Protein AF-A0A9E3TFH9-F1 (afdb_monomer_lite)

Foldseek 3Di:
DDPDPPVPQPALVRLVVVCVVLPQCVDPLSCCLCVCLSPDDALLVNLLSSLLSLLLVLLLLQLLLQLVQLPLLQPPFFDPQLSVVSSVLSSVVSSVVLSVLLSVLLLVLLVVCLVVNAEQCSLLVQLCSQLVVQLVLQLVLVVLAPRPPDPVVLVVSNVSSNVSSLSSSNSSSSSSQSSNCSRRVDRYRHPPCSSVVSCVVSVVSVVVSVVVVVVPPDPPPPPPLPPDDDDDDPDDDDDDDDPPPDPVVVVVCVVVVNCVVVCVVCVVHDDDDDDPPPPAEPQQVVQCVFQVHHCVQFQDGYQWFWAFPSGPGGRRPSGGSNVSVVVSVVVTVIDTDGDDSSRTPHDTNVRVVVVVDDPPDD

Radius of gyration: 30.04 Å; chains: 1; bounding box: 74×48×98 Å

Secondary structure (DSSP, 8-state):
--TT----PPPHHHHHHHHHHTTTTSSHHHHHHHTTTSSSS-HHHHHHHHHHHHHHHHHHHHHHHHHHHHHHHTTTT--HHHHHHHHHHHHHHHHHHHHHHHHHHHHHHHHHHHHH---TTHHHHHHHHHHHHHHHHHHHHHHH-----HHHHHHHHHHHHHHHHHHHHHHHHHHHHHHHHHHHS------TTHHHHHHHHHHHHHHHHHHHHHHS----S---S-----PPPSS-------TT--HHHHHHHHTTT-SHHHHHTGGGS--------TT--HHHHHHHHHHSS-HHHH---SSEEEE-TT-SSPBPTT-SSHHHHHHHHHHTTPEEEE--GGG-SS--HHHHHHTTS-----

Structure (mmCIF, N/CA/C/O backbone):
data_AF-A0A9E3TFH9-F1
#
_entry.id   AF-A0A9E3TFH9-F1
#
loop_
_atom_site.group_PDB
_atom_site.id
_atom_site.type_symbol
_atom_site.label_atom_id
_atom_site.label_alt_id
_atom_site.label_comp_id
_atom_site.label_asym_id
_atom_site.label_entity_id
_atom_site.label_seq_id
_atom_site.pdbx_PDB_ins_code
_atom_site.Cartn_x
_atom_site.Cartn_y
_atom_site.Cartn_z
_atom_site.occupancy
_atom_site.B_iso_or_equiv
_atom_site.auth_seq_id
_atom_site.auth_comp_id
_atom_site.auth_asym_id
_atom_site.auth_atom_id
_atom_site.pdbx_PDB_model_num
ATOM 1 N N . MET A 1 1 ? -34.701 -12.999 47.645 1.00 45.09 1 MET A N 1
ATOM 2 C CA . MET A 1 1 ? -33.594 -13.108 46.669 1.00 45.09 1 MET A CA 1
ATOM 3 C C . MET A 1 1 ? -34.179 -12.882 45.288 1.00 45.09 1 MET A C 1
ATOM 5 O O . MET A 1 1 ? -34.910 -13.741 44.814 1.00 45.09 1 MET A O 1
ATOM 9 N N . HIS A 1 2 ? -33.961 -11.699 44.711 1.00 44.72 2 HIS A N 1
ATOM 10 C CA . HIS A 1 2 ? -34.478 -11.337 43.391 1.00 44.72 2 HIS A CA 1
ATOM 11 C C . HIS A 1 2 ? -33.478 -11.767 42.306 1.00 44.72 2 HIS A C 1
ATOM 13 O O . HIS A 1 2 ? -32.355 -11.265 42.292 1.00 44.72 2 HIS A O 1
ATOM 19 N N . PRO A 1 3 ? -33.853 -12.670 41.387 1.00 49.81 3 PRO A N 1
ATOM 20 C CA . PRO A 1 3 ? -33.101 -12.906 40.165 1.00 49.81 3 PRO A CA 1
ATOM 21 C C . PRO A 1 3 ? -33.436 -11.762 39.200 1.00 49.81 3 PRO A C 1
ATOM 23 O O . PRO A 1 3 ? -34.393 -11.853 38.438 1.00 49.81 3 PRO A O 1
ATOM 26 N N . GLY A 1 4 ? -32.741 -10.629 39.307 1.00 48.06 4 GLY A N 1
ATOM 27 C CA . GLY A 1 4 ? -33.138 -9.446 38.535 1.00 48.06 4 GLY A CA 1
ATOM 28 C C . GLY A 1 4 ? -32.181 -8.264 38.522 1.00 48.06 4 GLY A C 1
ATOM 29 O O . GLY A 1 4 ? -32.324 -7.419 37.643 1.00 48.06 4 GLY A O 1
ATOM 30 N N . ASP A 1 5 ? -31.171 -8.225 39.392 1.00 49.22 5 ASP A N 1
ATOM 31 C CA . ASP A 1 5 ? -30.126 -7.199 39.325 1.00 49.22 5 ASP A CA 1
ATOM 32 C C . ASP A 1 5 ? -29.117 -7.571 38.232 1.00 49.22 5 ASP A C 1
ATOM 34 O O . ASP A 1 5 ? -27.944 -7.864 38.471 1.00 49.22 5 ASP A O 1
ATOM 38 N N . GLY A 1 6 ? -29.603 -7.620 36.990 1.00 53.31 6 GLY A N 1
ATOM 39 C CA . GLY A 1 6 ? -28.749 -7.604 35.820 1.00 53.31 6 GLY A CA 1
ATOM 40 C C . GLY A 1 6 ? -27.940 -6.324 35.901 1.00 53.31 6 GLY A C 1
ATOM 41 O O . GLY A 1 6 ? -28.499 -5.244 35.713 1.00 53.31 6 GLY A O 1
ATOM 42 N N . VAL A 1 7 ? -26.654 -6.459 36.240 1.00 54.75 7 VAL A N 1
ATOM 43 C CA . VAL A 1 7 ? -25.666 -5.379 36.263 1.00 54.75 7 VAL A CA 1
ATOM 44 C C . VAL A 1 7 ? -25.769 -4.666 34.925 1.00 54.75 7 VAL A C 1
ATOM 46 O O . VAL A 1 7 ? -25.245 -5.114 33.904 1.00 54.75 7 VAL A O 1
ATOM 49 N N . SER A 1 8 ? -26.551 -3.593 34.924 1.00 67.62 8 SER A N 1
ATOM 50 C CA . SER A 1 8 ? -26.769 -2.774 33.755 1.00 67.62 8 SER A CA 1
ATOM 51 C C . SER A 1 8 ? -25.432 -2.103 33.545 1.00 67.62 8 SER A C 1
ATOM 53 O O . SER A 1 8 ? -25.007 -1.297 34.371 1.00 67.62 8 SER A O 1
ATOM 55 N N . GLY A 1 9 ? -24.707 -2.546 32.514 1.00 67.50 9 GLY A N 1
ATOM 56 C CA . GLY A 1 9 ? -23.425 -1.953 32.164 1.00 67.50 9 GLY A CA 1
ATOM 57 C C . GLY A 1 9 ? -23.551 -0.426 32.099 1.00 67.50 9 GLY A C 1
ATOM 58 O O . GLY A 1 9 ? -24.656 0.075 31.865 1.00 67.50 9 GLY A O 1
ATOM 59 N N . PRO A 1 10 ? -22.444 0.306 32.312 1.00 76.81 10 PRO A N 1
ATOM 60 C CA . PRO A 1 10 ? -22.460 1.763 32.380 1.00 76.81 10 PRO A CA 1
ATOM 61 C C . PRO A 1 10 ? -23.271 2.345 31.221 1.00 76.81 10 PRO A C 1
ATOM 63 O O . PRO A 1 10 ? -23.097 1.948 30.062 1.00 76.81 10 PRO A O 1
ATOM 66 N N . GLY A 1 11 ? -24.198 3.246 31.551 1.00 86.06 11 GLY A N 1
ATOM 67 C CA . GLY A 1 11 ? -25.106 3.840 30.576 1.00 86.06 11 GLY A CA 1
ATOM 68 C C . GLY A 1 11 ? -24.335 4.535 29.450 1.00 86.06 11 GLY A C 1
ATOM 69 O O . GLY A 1 11 ? -23.212 5.004 29.642 1.00 86.06 11 GLY A O 1
ATOM 70 N N . TYR A 1 12 ? -24.939 4.629 28.262 1.00 87.94 12 TYR A N 1
ATOM 71 C CA . TYR A 1 12 ? -24.340 5.290 27.090 1.00 87.94 12 TYR A CA 1
ATOM 72 C C . TYR A 1 12 ? -23.748 6.670 27.428 1.00 87.94 12 TYR A C 1
ATOM 74 O 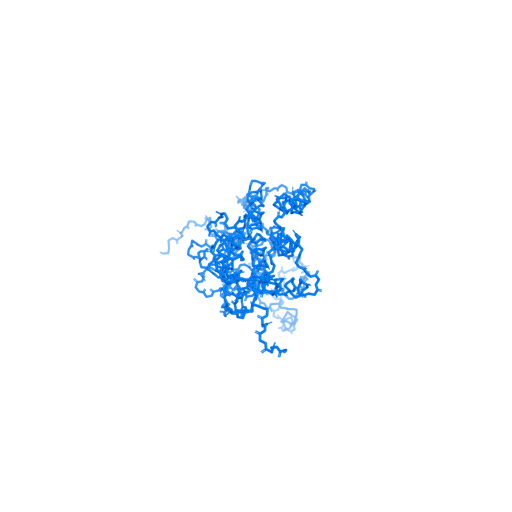O . TYR A 1 12 ? -22.628 6.991 27.017 1.00 87.94 12 TYR A O 1
ATOM 82 N N . ASP A 1 13 ? -24.488 7.461 28.206 1.00 91.00 13 ASP A N 1
ATOM 83 C CA . ASP A 1 13 ? -24.097 8.812 28.600 1.00 91.00 13 ASP A CA 1
ATOM 84 C C . ASP A 1 13 ? -22.891 8.825 29.539 1.00 91.00 13 ASP A C 1
ATOM 86 O O . ASP A 1 13 ? -22.042 9.705 29.423 1.00 91.00 13 ASP A O 1
ATOM 90 N N . GLU A 1 14 ? -22.744 7.811 30.393 1.00 93.25 14 GLU A N 1
ATOM 91 C CA . GLU A 1 14 ? -21.598 7.680 31.290 1.00 93.25 14 GLU A CA 1
ATOM 92 C C . GLU A 1 14 ? -20.318 7.368 30.506 1.00 93.25 14 GLU A C 1
ATOM 94 O O . GLU A 1 14 ? -19.293 8.029 30.683 1.00 93.25 14 GLU A O 1
ATOM 99 N N . VAL A 1 15 ? -20.373 6.409 29.574 1.00 93.19 15 VAL A N 1
ATOM 100 C CA . VAL A 1 15 ? -19.230 6.086 28.700 1.00 93.19 15 VAL A CA 1
ATOM 101 C C . VAL A 1 15 ? -18.843 7.298 27.854 1.00 93.19 15 VAL A C 1
ATOM 103 O O . VAL A 1 15 ? -17.658 7.602 27.691 1.00 93.19 15 VAL A O 1
ATOM 106 N N . ARG A 1 16 ? -19.836 8.022 27.328 1.00 93.56 16 ARG A N 1
ATOM 107 C CA . ARG A 1 16 ? -19.615 9.247 26.557 1.00 93.56 16 ARG A CA 1
ATOM 108 C C . ARG A 1 16 ? -18.986 10.348 27.410 1.00 93.56 16 ARG A C 1
ATOM 110 O O . ARG A 1 16 ? -18.035 10.972 26.941 1.00 93.56 16 ARG A O 1
ATOM 117 N N . LEU A 1 17 ? -19.473 10.573 28.630 1.00 94.44 17 LEU A N 1
ATOM 118 C CA . LEU A 1 17 ? -18.921 11.559 29.561 1.00 94.44 17 LEU A CA 1
ATOM 119 C C . LEU A 1 17 ? -17.460 11.233 29.883 1.00 94.44 17 LEU A C 1
ATOM 121 O O . LEU A 1 17 ? -16.593 12.080 29.683 1.00 94.44 17 LEU A O 1
ATOM 125 N N . ARG A 1 18 ? -17.159 9.973 30.222 1.00 95.25 18 ARG A N 1
ATOM 126 C CA . ARG A 1 18 ? -15.783 9.504 30.459 1.00 95.25 18 ARG A CA 1
ATOM 127 C C . ARG A 1 18 ? -14.884 9.715 29.239 1.00 95.25 18 ARG A C 1
ATOM 129 O O . ARG A 1 18 ? -13.744 10.150 29.376 1.00 95.25 18 ARG A O 1
ATOM 136 N N . LEU A 1 19 ? -15.374 9.449 28.027 1.00 94.50 19 LEU A N 1
ATOM 137 C CA . LEU A 1 19 ? -14.622 9.722 26.796 1.00 94.50 19 LEU A CA 1
ATOM 138 C C . LEU A 1 19 ? -14.332 11.221 26.602 1.00 94.50 19 LEU A C 1
ATOM 140 O O . LEU A 1 19 ? -13.247 11.568 26.128 1.00 94.50 19 LEU A O 1
ATOM 144 N N . VAL A 1 20 ? -15.262 12.109 26.969 1.00 95.25 20 VAL A N 1
ATOM 145 C CA . VAL A 1 20 ? -15.056 13.568 26.945 1.00 95.25 20 VAL A CA 1
ATOM 146 C C . VAL A 1 20 ? -14.035 13.993 28.002 1.00 95.25 20 VAL A C 1
ATOM 148 O O . VAL A 1 20 ? -13.076 14.682 27.659 1.00 95.25 20 VAL A O 1
ATOM 151 N N . GLU A 1 21 ? -14.180 13.536 29.246 1.00 95.50 21 GLU A N 1
ATOM 152 C CA . GLU A 1 21 ? -13.282 13.851 30.369 1.00 95.50 21 GLU A CA 1
ATOM 153 C C . GLU A 1 21 ? -11.842 13.401 30.106 1.00 95.50 21 GLU A C 1
ATOM 155 O O . GLU A 1 21 ? -10.882 14.124 30.375 1.00 95.50 21 GLU A O 1
ATOM 160 N N . ARG A 1 22 ? -11.671 12.219 29.504 1.00 93.81 22 ARG A N 1
ATOM 161 C CA . ARG A 1 22 ? -10.360 11.695 29.089 1.00 93.81 22 ARG A CA 1
ATOM 162 C C . ARG A 1 22 ? -9.838 12.340 27.800 1.00 93.81 22 ARG A C 1
ATOM 164 O O . ARG A 1 22 ? -8.701 12.090 27.397 1.00 93.81 22 ARG A O 1
ATOM 171 N N . GLY A 1 23 ? -10.642 13.190 27.165 1.00 94.00 23 GLY A N 1
ATOM 172 C CA . GLY A 1 23 ? -10.275 13.979 25.998 1.00 94.00 23 GLY A CA 1
ATOM 173 C C . GLY A 1 23 ? -10.269 13.206 24.681 1.00 94.00 23 GLY A C 1
ATOM 174 O O . GLY A 1 23 ? -9.619 13.659 23.752 1.00 94.00 23 GLY A O 1
ATOM 175 N N . TYR A 1 24 ? -10.941 12.061 24.567 1.00 93.31 24 TYR A N 1
ATOM 176 C CA . TYR A 1 24 ? -11.014 11.279 23.322 1.00 93.31 24 TYR A CA 1
ATOM 177 C C . TYR A 1 24 ? -12.051 11.790 22.316 1.00 93.31 24 TYR A C 1
ATOM 179 O O . TYR A 1 24 ? -12.126 11.254 21.222 1.00 93.31 24 TYR A O 1
ATOM 187 N N . LEU A 1 25 ? -12.895 12.761 22.675 1.00 94.44 25 LEU A N 1
ATOM 188 C CA . LEU A 1 25 ? -13.959 13.290 21.802 1.00 94.44 25 LEU A CA 1
ATOM 189 C C . LEU A 1 25 ? -13.777 14.782 21.482 1.00 94.44 25 LEU A C 1
ATOM 191 O O . LEU A 1 25 ? -14.747 15.492 21.189 1.00 94.44 25 LEU A O 1
ATOM 195 N N . GLN A 1 26 ? -12.535 15.265 21.540 1.00 93.75 26 GLN A N 1
ATOM 196 C CA . GLN A 1 26 ? -12.208 16.667 21.281 1.00 93.75 26 GLN A CA 1
ATOM 197 C C . GLN A 1 26 ? -12.286 16.979 19.777 1.00 93.75 26 GLN A C 1
ATOM 199 O O . GLN A 1 26 ? -12.802 18.027 19.383 1.00 93.75 26 GLN A O 1
ATOM 204 N N . GLY A 1 27 ? -11.846 16.048 18.927 1.00 94.62 27 GLY A N 1
ATOM 205 C CA . GLY A 1 27 ? -11.799 16.199 17.473 1.00 94.62 27 GLY A CA 1
ATOM 206 C C . GLY A 1 27 ? -13.058 15.733 16.730 1.00 94.62 27 GLY A C 1
ATOM 207 O O . GLY A 1 27 ? -13.788 14.845 17.168 1.00 94.62 27 GLY A O 1
ATOM 208 N N . ARG A 1 28 ? -13.289 16.288 15.528 1.00 96.69 28 ARG A N 1
ATOM 209 C CA . ARG A 1 28 ? -14.377 15.848 14.624 1.00 96.69 28 ARG A CA 1
ATOM 210 C C . ARG A 1 28 ? -14.206 14.392 14.178 1.00 96.69 28 ARG A C 1
ATOM 212 O O . ARG A 1 28 ? -15.178 13.643 14.179 1.00 96.69 28 ARG A O 1
ATOM 219 N N . ILE A 1 29 ? -12.978 13.997 13.841 1.00 95.88 29 ILE A N 1
ATOM 220 C CA . ILE A 1 29 ? -12.657 12.632 13.405 1.00 95.88 29 ILE A CA 1
ATOM 221 C C . ILE A 1 29 ? -12.830 11.638 14.557 1.00 95.88 29 ILE A C 1
ATOM 223 O O . ILE A 1 29 ? -13.440 10.591 14.366 1.00 95.88 29 ILE A O 1
ATOM 227 N N . GLU A 1 30 ? -12.367 11.981 15.762 1.00 96.06 30 GLU A N 1
ATOM 228 C CA . GLU A 1 30 ? -12.518 11.109 16.931 1.00 96.06 30 GLU A CA 1
ATOM 229 C C . GLU A 1 30 ? -13.997 10.841 17.218 1.00 96.06 30 GLU A C 1
ATOM 231 O O . GLU A 1 30 ? -14.410 9.689 17.344 1.00 96.06 30 GLU A O 1
ATOM 236 N N . ARG A 1 31 ? -14.821 11.899 17.207 1.00 96.12 31 ARG A N 1
ATOM 237 C CA . ARG A 1 31 ? -16.278 11.778 17.333 1.00 96.12 31 ARG A CA 1
ATOM 238 C C . ARG A 1 31 ? -16.881 10.915 16.233 1.00 96.12 31 ARG A C 1
ATOM 240 O O . ARG A 1 31 ? -17.750 10.104 16.527 1.00 96.12 31 ARG A O 1
ATOM 247 N N . PHE A 1 32 ? -16.432 11.062 14.990 1.00 97.00 32 PHE A N 1
ATOM 248 C CA . PHE A 1 32 ? -16.925 10.260 13.873 1.00 97.00 32 PHE A CA 1
ATOM 249 C C . PHE A 1 32 ? -16.614 8.765 14.051 1.00 97.00 32 PHE A C 1
ATOM 251 O O . PHE A 1 32 ? -17.529 7.936 13.985 1.00 97.00 32 PHE A O 1
ATOM 258 N N . VAL A 1 33 ? -15.352 8.416 14.329 1.00 96.88 33 VAL A N 1
ATOM 259 C CA . VAL A 1 33 ? -14.889 7.024 14.483 1.00 96.88 33 VAL A CA 1
ATOM 260 C C . VAL A 1 33 ? -15.506 6.366 15.723 1.00 96.88 33 VAL A C 1
ATOM 262 O O . VAL A 1 33 ? -15.966 5.223 15.647 1.00 96.88 33 VAL A O 1
ATOM 265 N N . LEU A 1 34 ? -15.591 7.099 16.838 1.00 96.19 34 LEU A N 1
ATOM 266 C CA . LEU A 1 34 ? -16.090 6.605 18.127 1.00 96.19 34 LEU A CA 1
ATOM 267 C C . LEU A 1 34 ? -17.606 6.767 18.328 1.00 96.19 34 LEU A C 1
ATOM 269 O O . LEU A 1 34 ? -18.117 6.322 19.352 1.00 96.19 34 LEU A O 1
ATOM 273 N N . ALA A 1 35 ? -18.351 7.341 17.374 1.00 94.38 35 ALA A N 1
ATOM 274 C CA . ALA A 1 35 ? -19.793 7.605 17.521 1.00 94.38 35 ALA A CA 1
ATOM 275 C C . ALA A 1 35 ? -20.618 6.372 17.942 1.00 94.38 35 ALA A C 1
ATOM 277 O O . ALA A 1 35 ? -21.629 6.498 18.631 1.00 94.38 35 ALA A O 1
ATOM 278 N N . ASP A 1 36 ? -20.190 5.180 17.517 1.00 92.19 36 ASP A N 1
ATOM 279 C CA . ASP A 1 36 ? -20.874 3.915 17.787 1.00 92.19 36 ASP A CA 1
ATOM 280 C C . ASP A 1 36 ? -20.266 3.129 18.963 1.00 92.19 36 ASP A C 1
ATOM 282 O O . ASP A 1 36 ? -20.810 2.090 19.328 1.00 92.19 36 ASP A O 1
ATOM 286 N N . ALA A 1 37 ? -19.173 3.599 19.578 1.00 89.94 37 ALA A N 1
ATOM 287 C CA . ALA A 1 37 ? -18.455 2.852 20.616 1.00 89.94 37 ALA A CA 1
ATOM 288 C C . ALA A 1 37 ? -19.337 2.570 21.846 1.00 89.94 37 ALA A C 1
ATOM 290 O O . ALA A 1 37 ? -19.335 1.458 22.375 1.00 89.94 37 ALA A O 1
ATOM 291 N N . ALA A 1 38 ? -20.153 3.548 22.248 1.00 84.19 38 ALA A N 1
ATOM 292 C CA . ALA A 1 38 ? -21.032 3.441 23.411 1.00 84.19 38 ALA A CA 1
ATOM 293 C C . ALA A 1 38 ? -22.430 2.877 23.087 1.00 84.19 38 ALA A C 1
ATOM 295 O O . ALA A 1 38 ? -23.176 2.546 24.005 1.00 84.19 38 ALA A O 1
ATOM 296 N N . ARG A 1 39 ? -22.822 2.764 21.806 1.00 88.88 39 ARG A N 1
ATOM 297 C CA . ARG A 1 39 ? -24.187 2.339 21.447 1.00 88.88 39 ARG A CA 1
ATOM 298 C C . ARG A 1 39 ? -24.455 0.885 21.876 1.00 88.88 39 ARG A C 1
ATOM 300 O O . ARG A 1 39 ? -23.569 0.043 21.706 1.00 88.88 39 ARG A O 1
ATOM 307 N N . PRO A 1 40 ? -25.670 0.563 22.360 1.00 86.00 40 PRO A N 1
ATOM 308 C CA . PRO A 1 40 ? -26.040 -0.812 22.676 1.00 86.00 40 PRO A CA 1
ATOM 309 C C . PRO A 1 40 ? -25.975 -1.689 21.416 1.00 86.00 40 PRO A C 1
ATOM 311 O O . PRO A 1 40 ? -26.422 -1.293 20.338 1.00 86.00 40 PRO A O 1
ATOM 314 N N . GLY A 1 41 ? -25.378 -2.877 21.536 1.00 87.81 41 GLY A N 1
ATOM 315 C CA . GLY A 1 41 ? -25.246 -3.828 20.432 1.00 87.81 41 GLY A CA 1
ATOM 316 C C . GLY A 1 41 ? -24.021 -4.737 20.528 1.00 87.81 41 GLY A C 1
ATOM 317 O O . GLY A 1 41 ? -23.194 -4.627 21.440 1.00 87.81 41 GLY A O 1
ATOM 318 N N . SER A 1 42 ? -23.887 -5.644 19.554 1.00 93.12 42 SER A N 1
ATOM 319 C CA . SER A 1 42 ? -22.790 -6.613 19.546 1.00 93.12 42 SER A CA 1
ATOM 320 C C . SER A 1 42 ? -21.420 -5.916 19.427 1.00 93.12 42 SER A C 1
ATOM 322 O O . SER A 1 42 ? -21.253 -4.991 18.621 1.00 93.12 42 SER A O 1
ATOM 324 N N . PRO A 1 43 ? -20.410 -6.338 20.212 1.00 91.94 43 PRO A N 1
ATOM 325 C CA . PRO A 1 43 ? -19.072 -5.743 20.171 1.00 91.94 43 PRO A CA 1
ATOM 326 C C . PRO A 1 43 ? -18.422 -5.893 18.789 1.00 91.94 43 PRO A C 1
ATOM 328 O O . PRO A 1 43 ? -17.787 -4.960 18.306 1.00 91.94 43 PRO A O 1
ATOM 331 N N . ALA A 1 44 ? -18.669 -7.014 18.101 1.00 95.06 44 ALA A N 1
ATOM 332 C CA . ALA A 1 44 ? -18.177 -7.251 16.745 1.00 95.06 44 ALA A CA 1
ATOM 333 C C . ALA A 1 44 ? -18.709 -6.221 15.732 1.00 95.06 44 ALA A C 1
ATOM 335 O O . ALA A 1 44 ? -17.944 -5.692 14.929 1.00 95.06 44 ALA A O 1
ATOM 336 N N . ARG A 1 45 ? -20.003 -5.869 15.795 1.00 94.94 45 ARG A N 1
ATOM 337 C CA . ARG A 1 45 ? -20.597 -4.872 14.888 1.00 94.94 45 ARG A CA 1
ATOM 338 C C . ARG A 1 45 ? -20.045 -3.471 15.142 1.00 94.94 45 ARG A C 1
ATOM 340 O O . ARG A 1 45 ? -19.855 -2.719 14.190 1.00 94.94 45 ARG A O 1
ATOM 347 N N . ARG A 1 46 ? -19.793 -3.116 16.407 1.00 94.06 46 ARG A N 1
ATOM 348 C CA . ARG A 1 46 ? -19.156 -1.840 16.773 1.00 94.06 46 ARG A CA 1
ATOM 349 C C . ARG A 1 46 ? -17.739 -1.760 16.226 1.00 94.06 46 ARG A C 1
ATOM 351 O O . ARG A 1 46 ? -17.408 -0.785 15.557 1.00 94.06 46 ARG A O 1
ATOM 358 N N . LEU A 1 47 ? -16.960 -2.819 16.433 1.00 95.56 47 LEU A N 1
ATOM 359 C CA . LEU A 1 47 ? -15.596 -2.902 15.936 1.00 95.56 47 LEU A CA 1
ATOM 360 C C . LEU A 1 47 ? -15.543 -2.795 14.406 1.00 95.56 47 LEU A C 1
ATOM 362 O O . LEU A 1 47 ? -14.797 -1.973 13.885 1.00 95.56 47 LEU A O 1
ATOM 366 N N . LEU A 1 48 ? -16.408 -3.532 13.699 1.00 97.06 48 LEU A N 1
ATOM 367 C CA . LEU A 1 48 ? -16.526 -3.455 12.242 1.00 97.06 48 LEU A CA 1
ATOM 368 C C . LEU A 1 48 ? -16.868 -2.041 11.759 1.00 97.06 48 LEU A C 1
ATOM 370 O O . LEU A 1 48 ? -16.235 -1.540 10.835 1.00 97.06 48 LEU A O 1
ATOM 374 N N . LYS A 1 49 ? -17.840 -1.367 12.387 1.00 97.00 49 LYS A N 1
ATOM 375 C CA . LYS A 1 49 ? -18.223 0.004 12.012 1.00 97.00 49 LYS A CA 1
ATOM 376 C C . LYS A 1 49 ? -17.095 1.008 12.236 1.00 97.00 49 LYS A C 1
ATOM 378 O O . LYS A 1 49 ? -16.853 1.836 11.363 1.00 97.00 49 LYS A O 1
ATOM 383 N N . SER A 1 50 ? -16.423 0.961 13.386 1.00 96.62 50 SER A N 1
ATOM 384 C CA . SER A 1 50 ? -15.293 1.854 13.663 1.00 96.62 50 SER A CA 1
ATOM 385 C C . SER A 1 50 ? -14.118 1.569 12.728 1.00 96.62 50 SER A C 1
ATOM 387 O O . SER A 1 50 ? -13.554 2.516 12.186 1.00 96.62 50 SER A O 1
ATOM 389 N N . GLY A 1 51 ? -13.817 0.294 12.462 1.00 97.44 51 GLY A N 1
ATOM 390 C CA . GLY A 1 51 ? -12.805 -0.120 11.487 1.00 97.44 51 GLY A CA 1
ATOM 391 C C . GLY A 1 51 ? -13.118 0.371 10.073 1.00 97.44 51 GLY A C 1
ATOM 392 O O . GLY A 1 51 ? -12.257 0.952 9.427 1.00 97.44 51 GLY A O 1
ATOM 393 N N . LEU A 1 52 ? -14.366 0.244 9.606 1.00 97.88 52 LEU A N 1
ATOM 394 C CA . LEU A 1 52 ? -14.782 0.757 8.293 1.00 97.88 52 LEU A CA 1
ATOM 395 C C . LEU A 1 52 ? -14.601 2.275 8.187 1.00 97.88 52 LEU A C 1
ATOM 397 O O . LEU A 1 52 ? -14.107 2.768 7.178 1.00 97.88 52 LEU A O 1
ATOM 401 N N . LYS A 1 53 ? -14.962 3.028 9.232 1.00 98.00 53 LYS A N 1
ATOM 402 C CA . LYS A 1 53 ? -14.760 4.484 9.268 1.00 98.00 53 LYS A CA 1
ATOM 403 C C . LYS A 1 53 ? -13.281 4.860 9.233 1.00 98.00 53 LYS A C 1
ATOM 405 O O . LYS A 1 53 ? -12.914 5.781 8.510 1.00 98.00 53 LYS A O 1
ATOM 410 N N . ALA A 1 54 ? -12.448 4.162 10.002 1.00 97.00 54 ALA A N 1
ATOM 411 C CA . ALA A 1 54 ? -11.001 4.349 9.989 1.00 97.00 54 ALA A CA 1
ATOM 412 C C . ALA A 1 54 ? -10.411 4.033 8.608 1.00 97.00 54 ALA A C 1
ATOM 414 O O . ALA A 1 54 ? -9.688 4.860 8.055 1.00 97.00 54 ALA A O 1
ATOM 415 N N . ALA A 1 55 ? -10.800 2.908 8.005 1.00 97.06 55 ALA A N 1
ATOM 416 C CA . ALA A 1 55 ? -10.380 2.516 6.666 1.00 97.06 55 ALA A CA 1
ATOM 417 C C . ALA A 1 55 ? -10.769 3.567 5.616 1.00 97.06 55 ALA A C 1
ATOM 419 O O . ALA A 1 55 ? -9.918 3.970 4.836 1.00 97.06 55 ALA A O 1
ATOM 420 N N . VAL A 1 56 ? -12.001 4.090 5.635 1.00 97.62 56 VAL A N 1
ATOM 421 C CA . VAL A 1 56 ? -12.449 5.151 4.708 1.00 97.62 56 VAL A CA 1
ATOM 422 C C . VAL A 1 56 ? -11.622 6.436 4.842 1.00 97.62 56 VAL A C 1
ATOM 424 O O . VAL A 1 56 ? -11.390 7.115 3.846 1.00 97.62 56 VAL A O 1
ATOM 427 N N . LEU A 1 57 ? -11.154 6.772 6.047 1.00 96.62 57 LEU A N 1
ATOM 428 C CA . LEU A 1 57 ? -10.320 7.956 6.275 1.00 96.62 57 LEU A CA 1
ATOM 429 C C . LEU A 1 57 ? -8.845 7.731 5.907 1.00 96.62 57 LEU A C 1
ATOM 431 O O . LEU A 1 57 ? -8.209 8.631 5.362 1.00 96.62 57 LEU A O 1
ATOM 435 N N . GLY A 1 58 ? -8.291 6.554 6.208 1.00 95.56 58 GLY A N 1
ATOM 436 C CA . GLY A 1 58 ? -6.881 6.234 5.965 1.00 95.56 58 GLY A CA 1
ATOM 437 C C . GLY A 1 58 ? -6.579 5.803 4.526 1.00 95.56 58 GLY A C 1
ATOM 438 O O . GLY A 1 58 ? -5.518 6.129 3.990 1.00 95.56 58 GLY A O 1
ATOM 439 N N . ALA A 1 59 ? -7.518 5.107 3.880 1.00 96.75 59 ALA A N 1
ATOM 440 C CA . ALA A 1 59 ? -7.352 4.518 2.553 1.00 96.75 59 ALA A CA 1
ATOM 441 C C . ALA A 1 59 ? -6.981 5.521 1.451 1.00 96.75 59 ALA A C 1
ATOM 443 O O . ALA A 1 59 ? -6.035 5.234 0.718 1.00 96.75 59 ALA A O 1
ATOM 444 N N . PRO A 1 60 ? -7.633 6.696 1.321 1.00 97.25 60 PRO A N 1
ATOM 445 C CA . PRO A 1 60 ? -7.292 7.660 0.274 1.00 97.25 60 PRO A CA 1
ATOM 446 C C . PRO A 1 60 ? -5.848 8.157 0.369 1.00 97.25 60 PRO A C 1
ATOM 448 O O . PRO A 1 60 ? -5.196 8.371 -0.652 1.00 97.25 60 PRO A O 1
ATOM 451 N N . ILE A 1 61 ? -5.344 8.320 1.594 1.00 94.56 61 ILE A N 1
ATOM 452 C CA . ILE A 1 61 ? -4.003 8.847 1.857 1.00 94.56 61 ILE A CA 1
ATOM 453 C C . ILE A 1 61 ? -2.960 7.775 1.560 1.00 94.56 61 ILE A C 1
ATOM 455 O O . ILE A 1 61 ? -2.042 8.029 0.786 1.00 94.56 61 ILE A O 1
ATOM 459 N N . LEU A 1 62 ? -3.123 6.557 2.089 1.00 93.44 62 LEU A N 1
ATOM 460 C CA . LEU A 1 62 ? -2.224 5.450 1.745 1.00 93.44 62 LEU A CA 1
ATOM 461 C C . LEU A 1 62 ? -2.258 5.137 0.248 1.00 93.44 62 LEU A C 1
ATOM 463 O O . LEU A 1 62 ? -1.206 4.990 -0.369 1.00 93.44 62 LEU A O 1
ATOM 467 N N . GLY A 1 63 ? -3.449 5.104 -0.350 1.00 93.94 63 GLY A N 1
ATOM 468 C CA . GLY A 1 63 ? -3.627 4.929 -1.787 1.00 93.94 63 GLY A CA 1
ATOM 469 C C . GLY A 1 63 ? -2.852 5.967 -2.595 1.00 93.94 63 GLY A C 1
ATOM 470 O O . GLY A 1 63 ? -2.246 5.616 -3.603 1.00 93.94 63 GLY A O 1
ATOM 471 N N . ALA A 1 64 ? -2.792 7.223 -2.135 1.00 91.69 64 ALA A N 1
ATOM 472 C CA . ALA A 1 64 ? -2.038 8.286 -2.802 1.00 91.69 64 ALA A CA 1
ATOM 473 C C . ALA A 1 64 ? -0.522 8.060 -2.745 1.00 91.69 64 ALA A C 1
ATOM 475 O O . ALA A 1 64 ? 0.148 8.250 -3.756 1.00 91.69 64 ALA A O 1
ATOM 476 N N . PHE A 1 65 ? 0.024 7.591 -1.617 1.00 89.19 65 PHE A N 1
ATOM 477 C CA . PHE A 1 65 ? 1.447 7.229 -1.529 1.00 89.19 65 PHE A CA 1
ATOM 478 C C . PHE A 1 65 ? 1.800 6.062 -2.447 1.00 89.19 65 PHE A C 1
ATOM 480 O O . PHE A 1 65 ? 2.809 6.103 -3.150 1.00 89.19 65 PHE A O 1
ATOM 487 N N . LEU A 1 66 ? 0.953 5.036 -2.468 1.00 91.19 66 LEU A N 1
ATOM 488 C CA . LEU A 1 66 ? 1.150 3.845 -3.288 1.00 91.19 66 LEU A CA 1
ATOM 489 C C . LEU A 1 66 ? 1.044 4.161 -4.782 1.00 91.19 66 LEU A C 1
ATOM 491 O O . LEU A 1 66 ? 1.901 3.742 -5.560 1.00 91.19 66 LEU A O 1
ATOM 495 N N . ALA A 1 67 ? 0.043 4.952 -5.171 1.00 91.38 67 ALA A N 1
ATOM 496 C CA . ALA A 1 67 ? -0.105 5.441 -6.535 1.00 91.38 67 ALA A CA 1
ATOM 497 C C . ALA A 1 67 ? 1.047 6.365 -6.925 1.00 91.38 67 ALA A C 1
ATOM 499 O O . ALA A 1 67 ? 1.596 6.207 -8.006 1.00 91.38 67 ALA A O 1
ATOM 500 N N . GLY A 1 68 ? 1.473 7.271 -6.043 1.00 89.06 68 GLY A N 1
ATOM 501 C CA . GLY A 1 68 ? 2.630 8.135 -6.269 1.00 89.06 68 GLY A CA 1
ATOM 502 C C . GLY A 1 68 ? 3.915 7.339 -6.499 1.00 89.06 68 GLY A C 1
ATOM 503 O O . GLY A 1 68 ? 4.644 7.624 -7.446 1.00 89.06 68 GLY A O 1
ATOM 504 N N . ALA A 1 69 ? 4.154 6.295 -5.701 1.00 87.38 69 ALA A N 1
ATOM 505 C CA . ALA A 1 69 ? 5.288 5.390 -5.878 1.00 87.38 69 ALA A CA 1
ATOM 506 C C . ALA A 1 69 ? 5.200 4.605 -7.197 1.00 87.38 69 ALA A C 1
ATOM 508 O O . ALA A 1 69 ? 6.188 4.507 -7.923 1.00 87.38 69 ALA A O 1
ATOM 509 N N . ALA A 1 70 ? 4.017 4.088 -7.544 1.00 88.38 70 ALA A N 1
ATOM 510 C CA . ALA A 1 70 ? 3.795 3.418 -8.823 1.00 88.38 70 ALA A CA 1
ATOM 511 C C . ALA A 1 70 ? 4.007 4.375 -10.006 1.00 88.38 70 ALA A C 1
ATOM 513 O O . ALA A 1 70 ? 4.686 4.019 -10.964 1.00 88.38 70 ALA A O 1
ATOM 514 N N . VAL A 1 71 ? 3.497 5.606 -9.919 1.00 88.62 71 VAL A N 1
ATOM 515 C CA . VAL A 1 71 ? 3.677 6.641 -10.940 1.00 88.62 71 VAL A CA 1
ATOM 516 C C . VAL A 1 71 ? 5.148 6.989 -11.098 1.00 88.62 71 VAL A C 1
ATOM 518 O O . VAL A 1 71 ? 5.649 6.964 -12.216 1.00 88.62 71 VAL A O 1
ATOM 521 N N . ALA A 1 72 ? 5.859 7.254 -10.000 1.00 84.81 72 ALA A N 1
ATOM 522 C CA . ALA A 1 72 ? 7.284 7.570 -10.025 1.00 84.81 72 ALA A CA 1
ATOM 523 C C . ALA A 1 72 ? 8.108 6.451 -10.680 1.00 84.81 72 ALA A C 1
ATOM 525 O O . ALA A 1 72 ? 8.975 6.737 -11.502 1.00 84.81 72 ALA A O 1
ATOM 526 N N . ALA A 1 73 ? 7.787 5.190 -10.381 1.00 83.62 73 ALA A N 1
ATOM 527 C CA . ALA A 1 73 ? 8.483 4.029 -10.929 1.00 83.62 73 ALA A CA 1
ATOM 528 C C . ALA A 1 73 ? 8.157 3.732 -12.408 1.00 83.62 73 ALA A C 1
ATOM 530 O O . ALA A 1 73 ? 8.848 2.936 -13.037 1.00 83.62 73 ALA A O 1
ATOM 531 N N . ASN A 1 74 ? 7.121 4.364 -12.968 1.00 82.94 74 ASN A N 1
ATOM 532 C CA . ASN A 1 74 ? 6.672 4.172 -14.350 1.00 82.94 74 ASN A CA 1
ATOM 533 C C . ASN A 1 74 ? 6.695 5.480 -15.166 1.00 82.94 74 ASN A C 1
ATOM 535 O O . ASN A 1 74 ? 6.106 5.547 -16.244 1.00 82.94 74 ASN A O 1
ATOM 539 N N . ARG 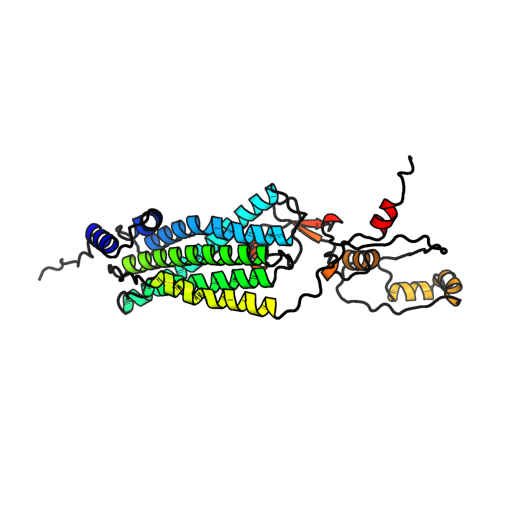A 1 75 ? 7.351 6.547 -14.682 1.00 78.38 75 ARG A N 1
ATOM 540 C CA . ARG A 1 75 ? 7.525 7.779 -15.469 1.00 78.38 75 ARG A CA 1
ATOM 541 C C . ARG A 1 75 ? 8.412 7.522 -16.696 1.00 78.38 75 ARG A C 1
ATOM 543 O O . ARG A 1 75 ? 9.380 6.775 -16.583 1.00 78.38 75 ARG A O 1
ATOM 550 N N . PRO A 1 76 ? 8.133 8.176 -17.839 1.00 74.44 76 PRO A N 1
ATOM 551 C CA . PRO A 1 76 ? 7.072 9.167 -18.084 1.00 74.44 76 PRO A CA 1
ATOM 552 C C . PRO A 1 76 ? 5.736 8.568 -18.572 1.00 74.44 76 PRO A C 1
ATOM 554 O O . PRO A 1 76 ? 4.884 9.299 -19.060 1.00 74.44 76 PRO A O 1
ATOM 557 N N . LEU A 1 77 ? 5.546 7.253 -18.484 1.00 71.69 77 LEU A N 1
ATOM 558 C CA . LEU A 1 77 ? 4.546 6.533 -19.276 1.00 71.69 77 LEU A CA 1
ATOM 559 C C . LEU A 1 77 ? 3.104 6.704 -18.790 1.00 71.69 77 LEU A C 1
ATOM 561 O O . LEU A 1 77 ? 2.173 6.530 -19.573 1.00 71.69 77 LEU A O 1
ATOM 565 N N . LEU A 1 78 ? 2.898 7.004 -17.508 1.00 83.19 78 LEU A N 1
ATOM 566 C CA . LEU A 1 78 ? 1.557 7.107 -16.931 1.00 83.19 78 LEU A CA 1
ATOM 567 C C . LEU A 1 78 ? 0.988 8.519 -17.071 1.00 83.19 78 LEU A C 1
ATOM 569 O O . LEU A 1 78 ? 1.586 9.494 -16.609 1.00 83.19 78 LEU A O 1
ATOM 573 N N . GLY A 1 79 ? -0.210 8.604 -17.650 1.00 88.44 79 GLY A N 1
ATOM 574 C CA . GLY A 1 79 ? -0.992 9.837 -17.694 1.00 88.44 79 GLY A CA 1
ATOM 575 C C . GLY A 1 79 ? -1.706 10.143 -16.371 1.00 88.44 79 GLY A C 1
ATOM 576 O O . GLY A 1 79 ? -1.732 9.338 -15.439 1.00 88.44 79 GLY A O 1
ATOM 577 N N . ALA A 1 80 ? -2.355 11.310 -16.296 1.00 90.94 80 ALA A N 1
ATOM 578 C CA . ALA A 1 80 ? -3.142 11.706 -15.122 1.00 90.94 80 ALA A CA 1
ATOM 579 C C . ALA A 1 80 ? -4.333 10.764 -14.855 1.00 90.94 80 ALA A C 1
ATOM 581 O O . ALA A 1 80 ? -4.636 10.466 -13.700 1.00 90.94 80 ALA A O 1
ATOM 582 N N . ALA A 1 81 ? -4.979 10.262 -15.914 1.00 93.56 81 ALA A N 1
ATOM 583 C CA . ALA A 1 81 ? -6.075 9.299 -15.802 1.00 93.56 81 ALA A CA 1
ATOM 584 C C . ALA A 1 81 ? -5.603 7.961 -15.207 1.00 93.56 81 ALA A C 1
ATOM 586 O O . ALA A 1 81 ? -6.237 7.439 -14.291 1.00 93.56 81 ALA A O 1
ATOM 587 N N . ASP A 1 82 ? -4.450 7.459 -15.658 1.00 92.75 82 ASP A N 1
ATOM 588 C CA . ASP A 1 82 ? -3.838 6.246 -15.111 1.00 92.75 82 ASP A CA 1
ATOM 589 C C . ASP A 1 82 ? -3.474 6.424 -13.634 1.00 92.75 82 ASP A C 1
ATOM 591 O O . ASP A 1 82 ? -3.750 5.552 -12.813 1.00 92.75 82 ASP A O 1
ATOM 595 N N . ALA A 1 83 ? -2.897 7.576 -13.277 1.00 92.12 83 ALA A N 1
ATOM 596 C CA . ALA A 1 83 ? -2.554 7.902 -11.896 1.00 92.12 83 ALA A CA 1
ATOM 597 C C . ALA A 1 83 ? -3.794 7.940 -10.986 1.00 92.12 83 ALA A C 1
ATOM 599 O O . ALA A 1 83 ? -3.758 7.400 -9.879 1.00 92.12 83 ALA A O 1
ATOM 600 N N . LEU A 1 84 ? -4.897 8.534 -11.456 1.00 94.81 84 LEU A N 1
ATOM 601 C CA . LEU A 1 84 ? -6.165 8.574 -10.725 1.00 94.81 84 LEU A CA 1
ATOM 602 C C . LEU A 1 84 ? -6.751 7.171 -10.534 1.00 94.81 84 LEU A C 1
ATOM 604 O O . LEU A 1 84 ? -7.213 6.835 -9.444 1.00 94.81 84 LEU A O 1
ATOM 608 N N . LEU A 1 85 ? -6.716 6.336 -11.571 1.00 95.69 85 LEU A N 1
ATOM 609 C CA . LEU A 1 85 ? -7.240 4.978 -11.487 1.00 95.69 85 LEU A CA 1
ATOM 610 C C . LEU A 1 85 ? -6.389 4.095 -10.565 1.00 95.69 85 LEU A C 1
ATOM 612 O O . LEU A 1 85 ? -6.933 3.377 -9.727 1.00 95.69 85 LEU A O 1
ATOM 616 N N . LEU A 1 86 ? -5.060 4.203 -10.652 1.00 92.88 86 LEU A N 1
ATOM 617 C CA . LEU A 1 86 ? -4.144 3.545 -9.720 1.00 92.88 86 LEU A CA 1
ATOM 618 C C . LEU A 1 86 ? -4.389 3.999 -8.281 1.00 92.88 86 LEU A C 1
ATOM 620 O O . LEU A 1 86 ? -4.390 3.168 -7.377 1.00 92.88 86 LEU A O 1
ATOM 624 N N . TRP A 1 87 ? -4.641 5.291 -8.058 1.00 95.44 87 TRP A N 1
ATOM 625 C CA . TRP A 1 87 ? -5.024 5.803 -6.744 1.00 95.44 87 TRP A CA 1
ATOM 626 C C . TRP A 1 87 ? -6.295 5.142 -6.215 1.00 95.44 87 TRP A C 1
ATOM 628 O O . TRP A 1 87 ? -6.292 4.684 -5.075 1.00 95.44 87 TRP A O 1
ATOM 638 N N . LEU A 1 88 ? -7.344 5.015 -7.032 1.00 96.62 88 LEU A N 1
ATOM 639 C CA . LEU A 1 88 ? -8.574 4.324 -6.633 1.00 96.62 88 LEU A CA 1
ATOM 640 C C . LEU A 1 88 ? -8.316 2.849 -6.297 1.00 96.62 88 LEU A C 1
ATOM 642 O O . LEU A 1 88 ? -8.753 2.371 -5.251 1.00 96.62 88 LEU A O 1
ATOM 646 N N . TYR A 1 89 ? -7.565 2.137 -7.140 1.00 95.62 89 TYR A N 1
ATOM 647 C CA . TYR A 1 89 ? -7.212 0.732 -6.915 1.00 95.62 89 TYR A CA 1
ATOM 648 C C . TYR A 1 89 ? -6.409 0.532 -5.633 1.00 95.62 89 TYR A C 1
ATOM 650 O O . TYR A 1 89 ? -6.754 -0.317 -4.805 1.00 95.62 89 TYR A O 1
ATOM 658 N N . PHE A 1 90 ? -5.375 1.345 -5.420 1.00 95.00 90 PHE A N 1
ATOM 659 C CA . PHE A 1 90 ? -4.582 1.275 -4.202 1.00 95.00 90 PHE A CA 1
ATOM 660 C C . PHE A 1 90 ? -5.343 1.764 -2.974 1.00 95.00 90 PHE A C 1
ATOM 662 O O . PHE A 1 90 ? -5.111 1.222 -1.900 1.00 95.00 90 PHE A O 1
ATOM 669 N N . ALA A 1 91 ? -6.265 2.721 -3.094 1.00 96.12 91 ALA A N 1
ATOM 670 C CA . ALA A 1 91 ? -7.114 3.138 -1.983 1.00 96.12 91 ALA A CA 1
ATOM 671 C C . ALA A 1 91 ? -8.040 1.997 -1.545 1.00 96.12 91 ALA A C 1
ATOM 673 O O . ALA A 1 91 ? -8.111 1.697 -0.357 1.00 96.12 91 ALA A O 1
ATOM 674 N N . VAL A 1 92 ? -8.691 1.295 -2.479 1.00 96.69 92 VAL A N 1
ATOM 675 C CA . VAL A 1 92 ? -9.535 0.133 -2.146 1.00 96.69 92 VAL A CA 1
ATOM 676 C C . VAL A 1 92 ? -8.713 -0.967 -1.470 1.00 96.69 92 VAL A C 1
ATOM 678 O O . VAL A 1 92 ? -9.098 -1.448 -0.403 1.00 96.69 92 VAL A O 1
ATOM 681 N N . LEU A 1 93 ? -7.555 -1.324 -2.034 1.00 95.25 93 LEU A N 1
ATOM 682 C CA . LEU A 1 93 ? -6.661 -2.320 -1.437 1.00 95.25 93 LEU A CA 1
ATOM 683 C C . LEU A 1 93 ? -6.144 -1.907 -0.058 1.00 95.25 93 LEU A C 1
ATOM 685 O O . LEU A 1 93 ? -6.174 -2.708 0.875 1.00 95.25 93 LEU A O 1
ATOM 689 N N . ALA A 1 94 ? -5.681 -0.664 0.082 1.00 94.19 94 ALA A N 1
ATOM 690 C CA . ALA A 1 94 ? -5.197 -0.136 1.348 1.00 94.19 94 ALA A CA 1
ATOM 691 C C . ALA A 1 94 ? -6.318 -0.109 2.389 1.00 94.19 94 ALA A C 1
ATOM 693 O O . ALA A 1 94 ? -6.088 -0.491 3.528 1.00 94.19 94 ALA A O 1
ATOM 694 N N . GLY A 1 95 ? -7.539 0.270 2.005 1.00 96.56 95 GLY A N 1
ATOM 695 C CA . GLY A 1 95 ? -8.705 0.237 2.885 1.00 96.56 95 GLY A CA 1
ATOM 696 C C . GLY A 1 95 ? -9.043 -1.168 3.367 1.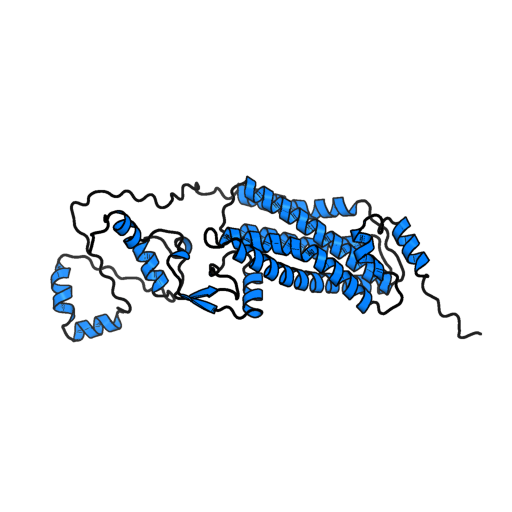00 96.56 95 GLY A C 1
ATOM 697 O O . GLY A 1 95 ? -9.282 -1.355 4.557 1.00 96.56 95 GLY A O 1
ATOM 698 N N . ALA A 1 96 ? -9.002 -2.164 2.479 1.00 96.44 96 ALA A N 1
ATOM 699 C CA . ALA A 1 96 ? -9.203 -3.561 2.854 1.00 96.44 96 ALA A CA 1
ATOM 700 C C . ALA A 1 96 ? -8.102 -4.062 3.806 1.00 96.44 96 ALA A C 1
ATOM 702 O O . ALA A 1 96 ? -8.410 -4.646 4.845 1.00 96.44 96 ALA A O 1
ATOM 703 N N . ALA A 1 97 ? -6.831 -3.788 3.494 1.00 94.56 97 ALA A N 1
ATOM 704 C CA . ALA A 1 97 ? -5.697 -4.171 4.333 1.00 94.56 97 ALA A CA 1
ATOM 705 C C . ALA A 1 97 ? -5.750 -3.503 5.717 1.00 94.56 97 ALA A C 1
ATOM 707 O O . ALA A 1 97 ? -5.587 -4.181 6.731 1.00 94.56 97 ALA A O 1
ATOM 708 N N . LEU A 1 98 ? -6.041 -2.198 5.763 1.00 95.50 98 LEU A N 1
ATOM 709 C CA . LEU A 1 98 ? -6.227 -1.444 7.001 1.00 95.50 98 LEU A CA 1
ATOM 710 C C . LEU A 1 98 ? -7.377 -1.999 7.829 1.00 95.50 98 LEU A C 1
ATOM 712 O O . LEU A 1 98 ? -7.200 -2.228 9.018 1.00 95.50 98 LEU A O 1
ATOM 716 N N . LEU A 1 99 ? -8.530 -2.265 7.209 1.00 97.25 99 LEU A N 1
ATOM 717 C CA . LEU A 1 99 ? -9.678 -2.826 7.910 1.00 97.25 99 LEU A CA 1
ATOM 718 C C . LEU A 1 99 ? -9.318 -4.164 8.561 1.00 97.25 99 LEU A C 1
ATOM 720 O O . LEU A 1 99 ? -9.569 -4.350 9.746 1.00 97.25 99 LEU A O 1
ATOM 724 N N . VAL A 1 100 ? -8.713 -5.089 7.812 1.00 96.94 100 VAL A N 1
ATOM 725 C CA . VAL A 1 100 ? -8.316 -6.401 8.346 1.00 96.94 100 VAL A CA 1
ATOM 726 C C . VAL A 1 100 ? -7.336 -6.243 9.508 1.00 96.94 100 VAL A C 1
ATOM 728 O O . VAL A 1 100 ? -7.522 -6.866 10.555 1.00 96.94 100 VAL A O 1
ATOM 731 N N . LEU A 1 101 ? -6.325 -5.390 9.347 1.00 96.06 101 LEU A N 1
ATOM 732 C CA . LEU A 1 101 ? -5.298 -5.161 10.357 1.00 96.06 101 LEU A CA 1
ATOM 733 C C . LEU A 1 101 ? -5.872 -4.508 11.626 1.00 96.06 101 LEU A C 1
ATOM 735 O O . LEU A 1 101 ? -5.631 -5.004 12.728 1.00 96.06 101 LEU A O 1
ATOM 739 N N . ASP A 1 102 ? -6.688 -3.464 11.479 1.00 96.25 102 ASP A N 1
ATOM 740 C CA . ASP A 1 102 ? -7.353 -2.773 12.586 1.00 96.25 102 ASP A CA 1
ATOM 741 C C . ASP A 1 102 ? -8.287 -3.714 13.348 1.00 96.25 102 ASP A C 1
ATOM 743 O O . ASP A 1 102 ? -8.262 -3.746 14.579 1.00 96.25 102 ASP A O 1
ATOM 747 N N . LEU A 1 103 ? -9.089 -4.519 12.639 1.00 97.31 103 LEU A N 1
ATOM 748 C CA . LEU A 1 103 ? -9.986 -5.490 13.266 1.00 97.31 103 LEU A CA 1
ATOM 749 C C . LEU A 1 103 ? -9.209 -6.566 14.024 1.00 97.31 103 LEU A C 1
ATOM 751 O O . LEU A 1 103 ? -9.587 -6.893 15.148 1.00 97.31 103 LEU A O 1
ATOM 755 N N . ALA A 1 104 ? -8.127 -7.093 13.448 1.00 97.50 104 ALA A N 1
ATOM 756 C CA . ALA A 1 104 ? -7.298 -8.104 14.096 1.00 97.50 104 ALA A CA 1
ATOM 757 C C . ALA A 1 104 ? -6.650 -7.563 15.380 1.00 97.50 104 ALA A C 1
ATOM 759 O O . ALA A 1 104 ? -6.783 -8.169 16.447 1.00 97.50 104 ALA A O 1
ATOM 760 N N . VAL A 1 105 ? -6.004 -6.395 15.301 1.00 97.69 105 VAL A N 1
ATOM 761 C CA . VAL A 1 105 ? -5.331 -5.754 16.441 1.00 97.69 105 VAL A CA 1
ATOM 762 C C . VAL A 1 105 ? -6.337 -5.374 17.525 1.00 97.69 105 VAL A C 1
ATOM 764 O O . VAL A 1 105 ? -6.138 -5.689 18.700 1.00 97.69 105 VAL A O 1
ATOM 767 N N . ALA A 1 106 ? -7.449 -4.745 17.148 1.00 96.62 106 ALA A N 1
ATOM 768 C CA . ALA A 1 106 ? -8.462 -4.319 18.098 1.00 96.62 106 ALA A CA 1
ATOM 769 C C . ALA A 1 106 ? -9.195 -5.500 18.749 1.00 96.62 106 ALA A C 1
ATOM 771 O O . ALA A 1 106 ? -9.457 -5.456 19.950 1.00 96.62 106 ALA A O 1
ATOM 772 N N . ALA A 1 107 ? -9.491 -6.574 18.008 1.00 97.06 107 ALA A N 1
ATOM 773 C CA . ALA A 1 107 ? -10.084 -7.785 18.572 1.00 97.06 107 ALA A CA 1
ATOM 774 C C . ALA A 1 107 ? -9.131 -8.472 19.560 1.00 97.06 107 ALA A C 1
ATOM 776 O O . ALA A 1 107 ? -9.560 -8.865 20.648 1.00 97.06 107 ALA A O 1
ATOM 777 N N . ALA A 1 108 ? -7.839 -8.566 19.224 1.00 97.44 108 ALA A N 1
ATOM 778 C CA . ALA A 1 108 ? -6.823 -9.128 20.108 1.00 97.44 108 ALA A CA 1
ATOM 779 C C . ALA A 1 108 ? -6.697 -8.319 21.409 1.00 97.44 108 ALA A C 1
ATOM 781 O O . ALA A 1 108 ? -6.751 -8.885 22.504 1.00 97.44 108 ALA A O 1
ATOM 782 N N . LEU A 1 109 ? -6.600 -6.990 21.313 1.00 96.81 109 LEU A N 1
ATOM 783 C CA . LEU A 1 109 ? -6.471 -6.116 22.480 1.00 96.81 109 LEU A CA 1
ATOM 784 C C . LEU A 1 109 ? -7.750 -6.052 23.314 1.00 96.81 109 LEU A C 1
ATOM 786 O O . LEU A 1 109 ? -7.662 -6.084 24.539 1.00 96.81 109 LEU A O 1
ATOM 790 N N . ALA A 1 110 ? -8.930 -6.048 22.691 1.00 95.88 110 ALA A N 1
ATOM 791 C CA . ALA A 1 110 ? -10.200 -6.153 23.404 1.00 95.88 110 ALA A CA 1
ATOM 792 C C . ALA A 1 110 ? -10.325 -7.498 24.139 1.00 95.88 110 ALA A C 1
ATOM 794 O O . ALA A 1 110 ? -10.759 -7.540 25.289 1.00 95.88 110 ALA A O 1
ATOM 795 N N . GLY A 1 111 ? -9.905 -8.602 23.512 1.00 96.56 111 GLY A N 1
ATOM 796 C CA . GLY A 1 111 ? -9.868 -9.924 24.139 1.00 96.56 111 GLY A CA 1
ATOM 797 C C . GLY A 1 111 ? -8.931 -9.975 25.347 1.00 96.56 111 GLY A C 1
ATOM 798 O O . GLY A 1 111 ? -9.314 -10.484 26.400 1.00 96.56 111 GLY A O 1
ATOM 799 N N . LEU A 1 112 ? -7.734 -9.394 25.221 1.00 96.62 112 LEU A N 1
ATOM 800 C CA . LEU A 1 112 ? -6.773 -9.272 26.318 1.00 96.62 112 LEU A CA 1
ATOM 801 C C . LEU A 1 112 ? -7.305 -8.380 27.444 1.00 96.62 112 LEU A C 1
ATOM 803 O O . LEU A 1 112 ? -7.242 -8.783 28.603 1.00 96.62 112 LEU A O 1
ATOM 807 N N . ALA A 1 113 ? -7.868 -7.213 27.120 1.00 96.19 113 ALA A N 1
ATOM 808 C CA . ALA A 1 113 ? -8.465 -6.297 28.092 1.00 96.19 113 ALA A CA 1
ATOM 809 C C . ALA A 1 113 ? -9.628 -6.950 28.852 1.00 96.19 113 ALA A C 1
ATOM 811 O O . ALA A 1 113 ? -9.720 -6.801 30.063 1.00 96.19 113 ALA A O 1
ATOM 812 N N . GLY A 1 114 ? -10.446 -7.770 28.184 1.00 95.19 114 GLY A N 1
ATOM 813 C CA . GLY A 1 114 ? -11.500 -8.545 28.843 1.00 95.19 114 GLY A CA 1
ATOM 814 C C . GLY A 1 114 ? -10.991 -9.553 29.880 1.00 95.19 114 GLY A C 1
ATOM 815 O O . GLY A 1 114 ? -11.752 -9.941 30.756 1.00 95.19 114 GLY A O 1
ATOM 816 N N . ARG A 1 115 ? -9.721 -9.974 29.803 1.00 96.19 115 ARG A N 1
ATOM 817 C CA . ARG A 1 115 ? -9.104 -10.884 30.785 1.00 96.19 115 ARG A CA 1
ATOM 818 C C . ARG A 1 115 ? -8.377 -10.156 31.915 1.00 96.19 115 ARG A C 1
ATOM 820 O O . ARG A 1 115 ? -8.292 -10.695 33.010 1.00 96.19 115 ARG A O 1
ATOM 827 N N . ARG A 1 116 ? -7.804 -8.978 31.647 1.00 95.69 116 ARG A N 1
ATOM 828 C CA . ARG A 1 116 ? -6.876 -8.286 32.568 1.00 95.69 116 ARG A CA 1
ATOM 829 C C . ARG A 1 116 ? -7.315 -6.889 33.015 1.00 95.69 116 ARG A C 1
ATOM 831 O O . ARG A 1 116 ? -6.533 -6.212 33.678 1.00 95.69 116 ARG A O 1
ATOM 838 N N . GLY A 1 117 ? -8.486 -6.437 32.576 1.00 94.56 117 GLY A N 1
ATOM 839 C CA . GLY A 1 117 ? -8.908 -5.039 32.653 1.00 94.56 117 GLY A CA 1
ATOM 840 C C . GLY A 1 117 ? -8.275 -4.160 31.567 1.00 94.56 117 GLY A C 1
ATOM 841 O O . GLY A 1 117 ? -7.225 -4.483 30.983 1.00 94.56 117 GLY A O 1
ATOM 842 N N . ALA A 1 118 ? -8.921 -3.029 31.285 1.00 94.94 118 ALA A N 1
ATOM 843 C CA . ALA A 1 118 ? -8.412 -2.032 30.353 1.00 94.94 118 ALA A CA 1
ATOM 844 C C . ALA A 1 118 ? -7.205 -1.285 30.949 1.00 94.94 118 ALA A C 1
ATOM 846 O O . ALA A 1 118 ? -7.209 -0.893 32.113 1.00 94.94 118 ALA A O 1
ATOM 847 N N . LYS A 1 119 ? -6.148 -1.058 30.155 1.00 95.19 119 LYS A N 1
ATOM 848 C CA . LYS A 1 119 ? -4.951 -0.317 30.600 1.00 95.19 119 LYS A CA 1
ATOM 849 C C . LYS A 1 119 ? -4.708 0.933 29.759 1.00 95.19 119 LYS A C 1
ATOM 851 O O . LYS A 1 119 ? -4.910 0.938 28.548 1.00 95.19 119 LYS A O 1
ATOM 856 N N . ALA A 1 120 ? -4.128 1.959 30.388 1.00 87.81 120 ALA A N 1
ATOM 857 C CA . ALA A 1 120 ? -3.766 3.255 29.789 1.00 87.81 120 ALA A CA 1
ATOM 858 C C . ALA A 1 120 ? -2.813 3.184 28.566 1.00 87.81 120 ALA A C 1
ATOM 860 O O . ALA A 1 120 ? -2.506 4.200 27.949 1.00 87.81 120 ALA A O 1
ATOM 861 N N . GLY A 1 121 ? -2.272 2.006 28.239 1.00 91.81 121 GLY A N 1
ATOM 862 C CA . GLY A 1 121 ? -1.366 1.787 27.108 1.00 91.81 121 GLY A CA 1
ATOM 863 C C . GLY A 1 121 ? -2.010 1.125 25.892 1.00 91.81 121 GLY A C 1
ATOM 864 O O . GLY A 1 121 ? -1.413 1.167 24.823 1.00 91.81 121 GLY A O 1
ATOM 865 N N . ASP A 1 122 ? -3.210 0.557 26.018 1.00 93.56 122 ASP A N 1
ATOM 866 C CA . ASP A 1 122 ? -3.723 -0.400 25.029 1.00 93.56 122 ASP A CA 1
ATOM 867 C C . ASP A 1 122 ? -3.972 0.250 23.659 1.00 93.56 122 ASP A C 1
ATOM 869 O O . ASP A 1 122 ? -3.604 -0.310 22.630 1.00 93.56 122 ASP A O 1
ATOM 873 N N . ALA A 1 123 ? -4.482 1.485 23.640 1.00 92.31 123 ALA A N 1
ATOM 874 C CA . ALA A 1 123 ? -4.643 2.249 22.402 1.00 92.31 123 ALA A CA 1
ATOM 875 C C . ALA A 1 123 ? -3.296 2.596 21.736 1.00 92.31 123 ALA A C 1
ATOM 877 O O . ALA A 1 123 ? -3.185 2.530 20.516 1.00 92.31 123 ALA A O 1
ATOM 878 N N . LEU A 1 124 ? -2.257 2.921 22.519 1.00 93.00 124 LEU A N 1
ATOM 879 C CA . LEU A 1 124 ? -0.915 3.189 21.985 1.00 93.00 124 LEU A CA 1
ATOM 880 C C . LEU A 1 124 ? -0.273 1.907 21.441 1.00 93.00 124 LEU A C 1
ATOM 882 O O . LEU A 1 124 ? 0.376 1.943 20.400 1.00 93.00 124 LEU A O 1
ATOM 886 N N . THR A 1 125 ? -0.466 0.775 22.120 1.00 95.12 125 THR A N 1
ATOM 887 C CA . THR A 1 125 ? -0.017 -0.531 21.631 1.00 95.12 125 THR A CA 1
ATOM 888 C C . THR A 1 125 ? -0.665 -0.853 20.288 1.00 95.12 125 THR A C 1
ATOM 890 O O . THR A 1 125 ? 0.048 -1.247 19.372 1.00 95.12 125 THR A O 1
ATOM 893 N N . ALA A 1 126 ? -1.971 -0.608 20.129 1.00 94.62 126 ALA A N 1
ATOM 894 C CA . ALA A 1 126 ? -2.645 -0.757 18.839 1.00 94.62 126 ALA A CA 1
ATOM 895 C C . ALA A 1 126 ? -2.017 0.133 17.758 1.00 94.62 126 ALA A C 1
ATOM 897 O O . ALA A 1 126 ? -1.658 -0.351 16.687 1.00 94.62 126 ALA A O 1
ATOM 898 N N . SER A 1 127 ? -1.814 1.418 18.072 1.00 94.19 127 SER A N 1
ATOM 899 C CA . SER A 1 127 ? -1.163 2.368 17.170 1.00 94.19 127 SER A CA 1
ATOM 900 C C . SER A 1 127 ? 0.217 1.895 16.717 1.00 94.19 127 SER A C 1
ATOM 902 O O . SER A 1 127 ? 0.536 2.014 15.542 1.00 94.19 127 SER A O 1
ATOM 904 N N . LEU A 1 128 ? 1.027 1.327 17.613 1.00 94.94 128 LEU A N 1
ATOM 905 C CA . LEU A 1 128 ? 2.358 0.815 17.275 1.00 94.94 128 LEU A CA 1
ATOM 906 C C . LEU A 1 128 ? 2.301 -0.474 16.446 1.00 94.94 128 LEU A C 1
ATOM 908 O O . LEU A 1 128 ? 3.070 -0.607 15.496 1.00 94.94 128 LEU A O 1
ATOM 912 N N . LEU A 1 129 ? 1.387 -1.395 16.773 1.00 96.19 129 LEU A N 1
ATOM 913 C CA . LEU A 1 129 ? 1.210 -2.661 16.050 1.00 96.19 129 LEU A CA 1
ATOM 914 C C . LEU A 1 129 ? 0.772 -2.453 14.597 1.00 96.19 129 LEU A C 1
ATOM 916 O O . LEU A 1 129 ? 1.123 -3.260 13.743 1.00 96.19 129 LEU A O 1
ATOM 920 N N . VAL A 1 130 ? 0.045 -1.373 14.310 1.00 95.19 130 VAL A N 1
ATOM 921 C CA . VAL A 1 130 ? -0.335 -0.994 12.941 1.00 95.19 130 VAL A CA 1
ATOM 922 C C . VAL A 1 130 ? 0.710 -0.079 12.298 1.00 95.19 130 VAL A C 1
ATOM 924 O O . VAL A 1 130 ? 1.090 -0.263 11.139 1.00 95.19 130 VAL A O 1
ATOM 927 N N . GLY A 1 131 ? 1.216 0.895 13.052 1.00 94.06 131 GLY A N 1
ATOM 928 C CA . GLY A 1 131 ? 2.134 1.918 12.566 1.00 94.06 131 GLY A CA 1
ATOM 929 C C . GLY A 1 131 ? 3.498 1.396 12.148 1.00 94.06 131 GLY A C 1
ATOM 930 O O . GLY A 1 131 ? 3.974 1.739 11.069 1.00 94.06 131 GLY A O 1
ATOM 931 N N . LEU A 1 132 ? 4.127 0.548 12.969 1.00 93.38 132 LEU A N 1
ATOM 932 C CA . LEU A 1 132 ? 5.473 0.044 12.683 1.00 93.38 132 LEU A CA 1
ATOM 933 C C . LEU A 1 132 ? 5.519 -0.774 11.381 1.00 93.38 132 LEU A C 1
ATOM 935 O O . LEU A 1 132 ? 6.351 -0.444 10.534 1.00 93.38 132 LEU A O 1
ATOM 939 N N . PRO A 1 133 ? 4.629 -1.763 11.144 1.00 94.31 133 PRO A N 1
ATOM 940 C CA . PRO A 1 133 ? 4.605 -2.479 9.869 1.00 94.31 133 PRO A CA 1
ATOM 941 C C . PRO A 1 133 ? 4.286 -1.572 8.678 1.00 94.31 133 PRO A C 1
ATOM 943 O O . PRO A 1 133 ? 4.883 -1.736 7.616 1.00 94.31 133 PRO A O 1
ATOM 946 N N . THR A 1 134 ? 3.390 -0.594 8.854 1.00 93.56 134 THR A N 1
ATOM 947 C CA . THR A 1 134 ? 3.027 0.357 7.792 1.00 93.56 134 THR A CA 1
ATOM 948 C C . THR A 1 134 ? 4.228 1.207 7.379 1.00 93.56 134 THR A C 1
ATOM 950 O O . THR A 1 134 ? 4.553 1.275 6.194 1.00 93.56 134 THR A O 1
ATOM 953 N N . LEU A 1 135 ? 4.942 1.809 8.337 1.00 93.12 135 LEU A N 1
ATOM 954 C CA . LEU A 1 135 ? 6.130 2.608 8.032 1.00 93.12 135 LEU A CA 1
ATOM 955 C C . LEU A 1 135 ? 7.261 1.745 7.475 1.00 93.12 135 LEU A C 1
ATOM 957 O O . LEU A 1 135 ? 7.900 2.144 6.506 1.00 93.12 135 LEU A O 1
ATOM 961 N N . ALA A 1 136 ? 7.483 0.558 8.047 1.00 92.25 136 ALA A N 1
ATOM 962 C CA . ALA A 1 136 ? 8.465 -0.395 7.540 1.00 92.25 136 ALA A CA 1
ATOM 963 C C . ALA A 1 136 ? 8.199 -0.748 6.076 1.00 92.25 136 ALA A C 1
ATOM 965 O O . ALA A 1 136 ? 9.122 -0.730 5.263 1.00 92.25 136 ALA A O 1
ATOM 966 N N . TYR A 1 137 ? 6.937 -0.989 5.721 1.00 91.25 137 TYR A N 1
ATOM 967 C CA . TYR A 1 137 ? 6.539 -1.240 4.345 1.00 91.25 137 TYR A CA 1
ATOM 968 C C . TYR A 1 137 ? 6.799 -0.036 3.431 1.00 91.25 137 TYR A C 1
ATOM 970 O O . TYR A 1 137 ? 7.376 -0.208 2.360 1.00 91.25 137 TYR A O 1
ATOM 978 N N . LEU A 1 138 ? 6.433 1.183 3.845 1.00 90.50 138 LEU A N 1
ATOM 979 C CA . LEU A 1 138 ? 6.654 2.395 3.044 1.00 90.50 138 LEU A CA 1
ATOM 980 C C . LEU A 1 138 ? 8.145 2.728 2.870 1.00 90.50 138 LEU A C 1
ATOM 982 O O . LEU A 1 138 ? 8.559 3.149 1.792 1.00 90.50 138 LEU A O 1
ATOM 986 N N . VAL A 1 139 ? 8.971 2.499 3.893 1.00 89.12 139 VAL A N 1
ATOM 987 C CA . VAL A 1 139 ? 10.430 2.664 3.800 1.00 89.12 139 VAL A CA 1
ATOM 988 C C . VAL A 1 139 ? 11.048 1.590 2.907 1.00 89.12 139 VAL A C 1
ATOM 990 O O . VAL A 1 139 ? 11.881 1.912 2.063 1.00 89.12 139 VAL A O 1
ATOM 993 N N . LEU A 1 140 ? 10.612 0.332 3.022 1.00 88.12 140 LEU A N 1
ATOM 994 C CA . LEU A 1 140 ? 11.047 -0.747 2.131 1.00 88.12 140 LEU A CA 1
ATOM 995 C C . LEU A 1 140 ? 10.661 -0.458 0.674 1.00 88.12 140 LEU A C 1
ATOM 997 O O . LEU A 1 140 ? 11.449 -0.712 -0.235 1.00 88.12 140 LEU A O 1
ATOM 1001 N N . LEU A 1 141 ? 9.458 0.074 0.455 1.00 86.31 141 LEU A N 1
ATOM 1002 C CA . LEU A 1 141 ? 8.968 0.485 -0.855 1.00 86.31 141 LEU A CA 1
ATOM 1003 C C . LEU A 1 141 ? 9.873 1.550 -1.473 1.00 86.31 141 LEU A C 1
ATOM 1005 O O . LEU A 1 141 ? 10.260 1.427 -2.630 1.00 86.31 141 LEU A O 1
ATOM 1009 N N . MET A 1 142 ? 10.228 2.568 -0.692 1.00 84.94 142 MET A N 1
ATOM 1010 C CA . MET A 1 142 ? 11.132 3.624 -1.132 1.00 84.94 142 MET A CA 1
ATOM 1011 C C . MET A 1 142 ? 12.542 3.091 -1.400 1.00 84.94 142 MET A C 1
ATOM 1013 O O . MET A 1 142 ? 13.127 3.440 -2.416 1.00 84.94 142 MET A O 1
ATOM 1017 N N . TRP A 1 143 ? 13.069 2.197 -0.556 1.00 84.06 143 TRP A N 1
ATOM 1018 C CA . TRP A 1 143 ? 14.368 1.558 -0.795 1.00 84.06 143 TRP A CA 1
ATOM 1019 C C . TRP A 1 143 ? 14.363 0.775 -2.115 1.00 84.06 143 TRP A C 1
ATOM 1021 O O . TRP A 1 143 ? 15.275 0.903 -2.925 1.00 84.06 143 TRP A O 1
ATOM 1031 N N . LYS A 1 144 ? 13.312 -0.004 -2.383 1.00 83.38 144 LYS A N 1
ATOM 1032 C CA . LYS A 1 144 ? 13.200 -0.772 -3.631 1.00 83.38 144 LYS A CA 1
ATOM 1033 C C . LYS A 1 144 ? 12.861 0.074 -4.858 1.00 83.38 144 LYS A C 1
ATOM 1035 O O . LYS A 1 144 ? 12.919 -0.441 -5.971 1.00 83.38 144 LYS A O 1
ATOM 1040 N N . SER A 1 145 ? 12.480 1.334 -4.678 1.00 78.38 145 SER A N 1
ATOM 1041 C CA . SER A 1 145 ? 12.145 2.215 -5.787 1.00 78.38 145 SER A CA 1
ATOM 1042 C C . SER A 1 145 ? 13.405 2.584 -6.568 1.00 78.38 145 SER A C 1
ATOM 1044 O O . SER A 1 145 ? 14.294 3.256 -6.057 1.00 78.38 145 SER A O 1
ATOM 1046 N N . GLU A 1 146 ? 13.455 2.203 -7.845 1.00 72.19 146 GLU A N 1
ATOM 1047 C CA . GLU A 1 146 ? 14.494 2.668 -8.777 1.00 72.19 146 GLU A CA 1
ATOM 1048 C C . GLU A 1 146 ? 14.321 4.153 -9.149 1.00 72.19 146 GLU A C 1
ATOM 1050 O O . GLU A 1 146 ? 15.236 4.767 -9.703 1.00 72.19 146 GLU A O 1
ATOM 1055 N N . ALA A 1 147 ? 13.160 4.750 -8.842 1.00 69.44 147 ALA A N 1
ATOM 1056 C CA . ALA A 1 147 ? 12.887 6.155 -9.110 1.00 69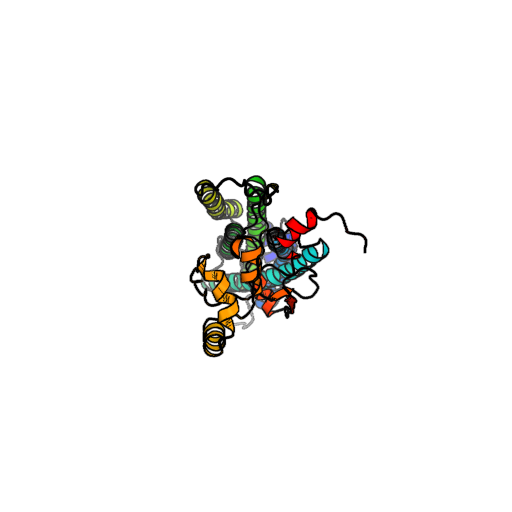.44 147 ALA A CA 1
ATOM 1057 C C . ALA A 1 147 ? 13.734 7.042 -8.188 1.00 69.44 147 ALA A C 1
ATOM 1059 O O . ALA A 1 147 ? 13.398 7.260 -7.024 1.00 69.44 147 ALA A O 1
ATOM 1060 N N . ARG A 1 148 ? 14.840 7.567 -8.722 1.00 68.19 148 ARG A N 1
ATOM 1061 C CA . ARG A 1 148 ? 15.695 8.530 -8.023 1.00 68.19 148 ARG A CA 1
ATOM 1062 C C . ARG A 1 148 ? 15.029 9.902 -8.039 1.00 68.19 148 ARG A C 1
ATOM 1064 O O . ARG A 1 148 ? 15.004 10.572 -9.066 1.00 68.19 148 ARG A O 1
ATOM 1071 N N . THR A 1 149 ? 14.499 10.334 -6.899 1.00 73.06 149 THR A N 1
ATOM 1072 C CA . THR A 1 149 ? 13.858 11.654 -6.759 1.00 73.06 149 THR A CA 1
ATOM 1073 C C . THR A 1 149 ? 14.794 12.738 -6.210 1.00 73.06 149 THR A C 1
ATOM 1075 O O . THR A 1 149 ? 14.372 13.881 -6.040 1.00 73.06 149 THR A O 1
ATOM 1078 N N . GLY A 1 150 ? 16.058 12.389 -5.931 1.00 82.50 150 GLY A N 1
ATOM 1079 C CA . GLY A 1 150 ? 17.020 13.242 -5.227 1.00 82.50 150 GLY A CA 1
ATOM 1080 C C . GLY A 1 150 ? 16.624 13.503 -3.765 1.00 82.50 150 GLY A C 1
ATOM 1081 O O . GLY A 1 150 ? 15.480 13.275 -3.371 1.00 82.50 150 GLY A O 1
ATOM 1082 N N . LEU A 1 151 ? 17.558 14.040 -2.966 1.00 83.50 151 LEU A N 1
ATOM 1083 C CA . LEU A 1 151 ? 17.389 14.229 -1.514 1.00 83.50 151 LEU A CA 1
ATOM 1084 C C . LEU A 1 151 ? 16.082 14.937 -1.130 1.00 83.50 151 LEU A C 1
ATOM 1086 O O . LEU A 1 151 ? 15.430 14.544 -0.165 1.00 83.50 151 LEU A O 1
ATOM 1090 N N . ALA A 1 152 ? 15.687 15.965 -1.886 1.00 82.69 152 ALA A N 1
ATOM 1091 C CA . ALA A 1 152 ? 14.460 16.711 -1.620 1.00 82.69 152 ALA A CA 1
ATOM 1092 C C . ALA A 1 152 ? 13.200 15.853 -1.823 1.00 82.69 152 ALA A C 1
ATOM 1094 O O . ALA A 1 152 ? 12.289 15.895 -0.996 1.00 82.69 152 ALA A O 1
ATOM 1095 N N . GLY A 1 153 ? 13.152 15.049 -2.890 1.00 84.69 153 GLY A N 1
ATOM 1096 C CA . GLY A 1 153 ? 12.027 14.152 -3.147 1.00 84.69 153 GLY A CA 1
ATOM 1097 C C . GLY A 1 153 ? 11.949 13.008 -2.138 1.00 84.69 153 GLY A C 1
ATOM 1098 O O . GLY A 1 153 ? 10.857 12.666 -1.690 1.00 84.69 153 GLY A O 1
ATOM 1099 N N . ASP A 1 154 ? 13.098 12.493 -1.699 1.00 86.25 154 ASP A N 1
ATOM 1100 C CA . ASP A 1 154 ? 13.160 11.470 -0.652 1.00 86.25 154 ASP A CA 1
ATOM 1101 C C . ASP A 1 154 ? 12.695 12.005 0.697 1.00 86.25 154 ASP A C 1
ATOM 1103 O O . ASP A 1 154 ? 11.917 11.352 1.391 1.00 86.25 154 ASP A O 1
ATOM 1107 N N . LEU A 1 155 ? 13.124 13.219 1.057 1.00 87.06 155 LEU A N 1
ATOM 1108 C CA . LEU A 1 155 ? 12.672 13.881 2.275 1.00 87.06 155 LEU A CA 1
ATOM 1109 C C . LEU A 1 155 ? 11.162 14.123 2.228 1.00 87.06 155 LEU A C 1
ATOM 1111 O O . LEU A 1 155 ? 10.467 13.832 3.199 1.00 87.06 155 LEU A O 1
ATOM 1115 N N . PHE A 1 156 ? 10.643 14.605 1.096 1.00 86.50 156 PHE A N 1
ATOM 1116 C CA . PHE A 1 156 ? 9.211 14.820 0.914 1.00 86.50 156 PHE A CA 1
ATOM 1117 C C . PHE A 1 156 ? 8.419 13.514 1.048 1.00 86.50 156 PHE A C 1
ATOM 1119 O O . PHE A 1 156 ? 7.431 13.466 1.784 1.00 86.50 156 PHE A O 1
ATOM 1126 N N . PHE A 1 157 ? 8.874 12.436 0.400 1.00 87.94 157 PHE A N 1
ATOM 1127 C CA . PHE A 1 157 ? 8.251 11.120 0.527 1.00 87.94 157 PHE A CA 1
ATOM 1128 C C . PHE A 1 157 ? 8.279 10.631 1.973 1.00 87.94 157 PHE A C 1
ATOM 1130 O O . PHE A 1 157 ? 7.264 10.160 2.473 1.00 87.94 157 PHE A O 1
ATOM 1137 N N . LEU A 1 158 ? 9.411 10.766 2.663 1.00 89.88 158 LEU A N 1
ATOM 1138 C CA . LEU A 1 158 ? 9.594 10.257 4.017 1.00 89.88 158 LEU A CA 1
ATOM 1139 C C . LEU A 1 158 ? 8.762 11.024 5.050 1.00 89.88 158 LEU A C 1
ATOM 1141 O O . LEU A 1 158 ? 8.128 10.408 5.906 1.00 89.88 158 LEU A O 1
ATOM 1145 N N . VAL A 1 159 ? 8.704 12.354 4.941 1.00 89.50 159 VAL A N 1
ATOM 1146 C CA . VAL A 1 159 ? 7.808 13.200 5.748 1.00 89.50 159 VAL A CA 1
ATOM 1147 C C . VAL A 1 159 ? 6.356 12.809 5.497 1.00 89.50 159 VAL A C 1
ATOM 1149 O O . VAL A 1 159 ? 5.584 12.629 6.439 1.00 89.50 159 VAL A O 1
ATOM 1152 N N . GLY A 1 160 ? 5.995 12.617 4.230 1.00 89.00 160 GLY A N 1
ATOM 1153 C CA . GLY A 1 160 ? 4.675 12.161 3.840 1.00 89.00 160 GLY A CA 1
ATOM 1154 C C . GLY A 1 160 ? 4.321 10.777 4.399 1.00 89.00 160 GLY A C 1
ATOM 1155 O O . GLY A 1 160 ? 3.256 10.603 4.991 1.00 89.00 160 GLY A O 1
ATOM 1156 N N . ALA A 1 161 ? 5.225 9.806 4.273 1.00 90.50 161 ALA A N 1
ATOM 1157 C CA . ALA A 1 161 ? 5.065 8.444 4.769 1.00 90.50 161 ALA A CA 1
ATOM 1158 C C . ALA A 1 161 ? 4.940 8.414 6.297 1.00 90.50 161 ALA A C 1
ATOM 1160 O O . ALA A 1 161 ? 4.106 7.682 6.837 1.00 90.50 161 ALA A O 1
ATOM 1161 N N . LEU A 1 162 ? 5.714 9.246 7.000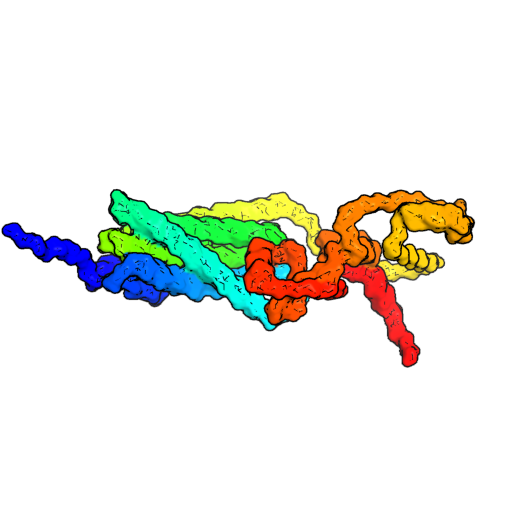 1.00 92.44 162 LEU A N 1
ATOM 1162 C CA . LEU A 1 162 ? 5.602 9.421 8.443 1.00 92.44 162 LEU A CA 1
ATOM 1163 C C . LEU A 1 162 ? 4.238 10.007 8.821 1.00 92.44 162 LEU A C 1
ATOM 1165 O O . LEU A 1 162 ? 3.570 9.462 9.696 1.00 92.44 162 LEU A O 1
ATOM 1169 N N . ALA A 1 163 ? 3.785 11.063 8.141 1.00 91.12 163 ALA A N 1
ATOM 1170 C CA . ALA A 1 163 ? 2.476 11.667 8.386 1.00 91.12 163 ALA A CA 1
ATOM 1171 C C . ALA A 1 163 ? 1.324 10.677 8.134 1.00 91.12 163 ALA A C 1
ATOM 1173 O O . ALA A 1 163 ? 0.429 10.544 8.972 1.00 91.12 163 ALA A O 1
ATOM 1174 N N . ALA A 1 164 ? 1.376 9.929 7.028 1.00 91.81 164 ALA A N 1
ATOM 1175 C CA . ALA A 1 164 ? 0.401 8.891 6.704 1.00 91.81 164 ALA A CA 1
ATOM 1176 C C . ALA A 1 164 ? 0.394 7.773 7.757 1.00 91.81 164 ALA A C 1
ATOM 1178 O O . ALA A 1 164 ? -0.670 7.372 8.230 1.00 91.81 164 ALA A O 1
ATOM 1179 N N . THR A 1 165 ? 1.575 7.321 8.189 1.00 94.06 165 THR A N 1
ATOM 1180 C CA . THR A 1 165 ? 1.710 6.313 9.248 1.00 94.06 165 THR A CA 1
ATOM 1181 C C . THR A 1 165 ? 1.137 6.819 10.564 1.00 94.06 165 THR A C 1
ATOM 1183 O O . THR A 1 165 ? 0.381 6.095 11.207 1.00 94.06 165 THR A O 1
ATOM 1186 N N . LEU A 1 166 ? 1.463 8.046 10.981 1.00 94.44 166 LEU A N 1
ATOM 1187 C CA . LEU A 1 166 ? 0.950 8.635 12.219 1.00 94.44 166 LEU A CA 1
ATOM 1188 C C . LEU A 1 166 ? -0.578 8.694 12.211 1.00 94.44 166 LEU A C 1
ATOM 1190 O O . LEU A 1 166 ? -1.206 8.316 13.200 1.00 94.44 166 LEU A O 1
ATOM 1194 N N . LEU A 1 167 ? -1.172 9.104 11.088 1.00 94.25 167 LEU A N 1
ATOM 1195 C CA . LEU A 1 167 ? -2.621 9.138 10.922 1.00 94.25 167 LEU A CA 1
ATOM 1196 C C . LEU A 1 167 ? -3.240 7.740 11.038 1.00 94.25 167 LEU A C 1
ATOM 1198 O O . LEU A 1 167 ? -4.155 7.546 11.834 1.00 94.25 167 LEU A O 1
ATOM 1202 N N . VAL A 1 168 ? -2.730 6.768 10.280 1.00 94.62 168 VAL A N 1
ATOM 1203 C CA . VAL A 1 168 ? -3.213 5.376 10.293 1.00 94.62 168 VAL A CA 1
ATOM 1204 C C . VAL A 1 168 ? -3.081 4.760 11.686 1.00 94.62 168 VAL A C 1
ATOM 1206 O O . VAL A 1 168 ? -4.026 4.177 12.205 1.00 94.62 168 VAL A O 1
ATOM 1209 N N . SER A 1 169 ? -1.936 4.960 12.335 1.00 94.88 169 SER A N 1
ATOM 1210 C CA . SER A 1 169 ? -1.670 4.480 13.695 1.00 94.88 169 SER A CA 1
ATOM 1211 C C . SER A 1 169 ? -2.645 5.084 14.701 1.00 94.88 169 SER A C 1
ATOM 1213 O O . SER A 1 169 ? -3.150 4.402 15.593 1.00 94.88 169 SER A O 1
ATOM 1215 N N . TRP A 1 170 ? -2.920 6.382 14.580 1.00 95.69 170 TRP A N 1
ATOM 1216 C CA . TRP A 1 170 ? -3.881 7.058 15.439 1.00 95.69 170 TRP A CA 1
ATOM 1217 C C . TRP A 1 170 ? -5.301 6.520 15.234 1.00 95.69 170 TRP A C 1
ATOM 1219 O O . TRP A 1 170 ? -5.979 6.227 16.220 1.00 95.69 170 TRP A O 1
ATOM 1229 N N . LEU A 1 171 ? -5.723 6.304 13.984 1.00 96.25 171 LEU A N 1
ATOM 1230 C CA . LEU A 1 171 ? -7.011 5.683 13.663 1.00 96.25 171 LEU A CA 1
ATOM 1231 C C . LEU A 1 171 ? -7.117 4.263 14.243 1.00 96.25 171 LEU A C 1
ATOM 1233 O O . LEU A 1 171 ? -8.106 3.969 14.912 1.00 96.25 171 LEU A O 1
ATOM 1237 N N . ALA A 1 172 ? -6.080 3.433 14.104 1.00 96.38 172 ALA A N 1
ATOM 1238 C CA . ALA A 1 172 ? -6.010 2.102 14.713 1.00 96.38 172 ALA A CA 1
ATOM 1239 C C . ALA A 1 172 ? -6.173 2.149 16.243 1.00 96.38 172 ALA A C 1
ATOM 1241 O O . ALA A 1 172 ? -6.885 1.338 16.842 1.00 96.38 172 ALA A O 1
ATOM 1242 N N . GLY A 1 173 ? -5.567 3.154 16.885 1.00 95.81 173 GLY A N 1
ATOM 1243 C CA . GLY A 1 173 ? -5.738 3.427 18.312 1.00 95.81 173 GLY A CA 1
ATOM 1244 C C . GLY A 1 173 ? -7.195 3.715 18.691 1.00 95.81 173 GLY A C 1
ATOM 1245 O O . GLY A 1 173 ? -7.682 3.188 19.693 1.00 95.81 173 GLY A O 1
ATOM 1246 N N . LEU A 1 174 ? -7.918 4.494 17.877 1.00 96.25 174 LEU A N 1
ATOM 1247 C CA . LEU A 1 174 ? -9.349 4.773 18.070 1.00 96.25 174 LEU A CA 1
ATOM 1248 C C . LEU A 1 174 ? -10.220 3.527 17.843 1.00 96.25 174 LEU A C 1
ATOM 1250 O O . LEU A 1 174 ? -11.156 3.288 18.607 1.00 96.25 174 LEU A O 1
ATOM 1254 N N . VAL A 1 175 ? -9.914 2.711 16.832 1.00 97.12 175 VAL A N 1
ATOM 1255 C CA . VAL A 1 175 ? -10.636 1.453 16.569 1.00 97.12 175 VAL A CA 1
ATOM 1256 C C . VAL A 1 175 ? -10.442 0.470 17.723 1.00 97.12 175 VAL A C 1
ATOM 1258 O O . VAL A 1 175 ? -11.414 -0.095 18.227 1.00 97.12 175 VAL A O 1
ATOM 1261 N N . SER A 1 176 ? -9.209 0.327 18.215 1.00 96.75 176 SER A N 1
ATOM 1262 C CA . SER A 1 176 ? -8.909 -0.489 19.394 1.00 96.75 176 SER A CA 1
ATOM 1263 C C . SER A 1 176 ? -9.611 0.026 20.645 1.00 96.75 176 SER A C 1
ATOM 1265 O O . SER A 1 176 ? -10.140 -0.770 21.417 1.00 96.75 176 SER A O 1
ATOM 1267 N N . LEU A 1 177 ? -9.668 1.345 20.843 1.00 96.06 177 LEU A N 1
ATOM 1268 C CA . LEU A 1 177 ? -10.405 1.951 21.950 1.00 96.06 177 LEU A CA 1
ATOM 1269 C C . LEU A 1 177 ? -11.896 1.585 21.900 1.00 96.06 177 LEU A C 1
ATOM 1271 O O . LEU A 1 177 ? -12.455 1.176 22.916 1.00 96.06 177 LEU A O 1
ATOM 1275 N N . ALA A 1 178 ? -12.525 1.662 20.722 1.00 95.69 178 ALA A N 1
ATOM 1276 C CA . ALA A 1 178 ? -13.917 1.251 20.538 1.00 95.69 178 ALA A CA 1
ATOM 1277 C C . ALA A 1 178 ? -14.129 -0.242 20.844 1.00 95.69 178 ALA A C 1
ATOM 1279 O O . ALA A 1 178 ? -15.120 -0.608 21.478 1.00 95.69 178 ALA A O 1
ATOM 1280 N N . GLY A 1 179 ? -13.187 -1.099 20.437 1.00 95.69 179 GLY A N 1
ATOM 1281 C CA . GLY A 1 179 ? -13.204 -2.529 20.747 1.00 95.69 179 GLY A CA 1
ATOM 1282 C C . GLY A 1 179 ? -13.108 -2.820 22.246 1.00 95.69 179 GLY A C 1
ATOM 1283 O O . GLY A 1 179 ? -13.890 -3.615 22.766 1.00 95.69 179 GLY A O 1
ATOM 1284 N N . ILE A 1 180 ? -12.186 -2.152 22.945 1.00 95.56 180 ILE A N 1
ATOM 1285 C CA . ILE A 1 180 ? -11.980 -2.307 24.392 1.00 95.56 180 ILE A CA 1
ATOM 1286 C C . ILE A 1 180 ? -13.223 -1.854 25.155 1.00 95.56 180 ILE A C 1
ATOM 1288 O O . ILE A 1 180 ? -13.785 -2.657 25.893 1.00 95.56 180 ILE A O 1
ATOM 1292 N N . ILE A 1 181 ? -13.719 -0.638 24.899 1.00 94.81 181 ILE A N 1
ATOM 1293 C CA . ILE A 1 181 ? -14.948 -0.114 25.520 1.00 94.81 181 ILE A CA 1
ATOM 1294 C C . ILE A 1 181 ? -16.120 -1.059 25.263 1.00 94.81 181 ILE A C 1
ATOM 1296 O O . ILE A 1 181 ? -16.898 -1.360 26.164 1.00 94.81 181 ILE A O 1
ATOM 1300 N N . GLY A 1 182 ? -16.234 -1.573 24.036 1.00 93.06 182 GLY A N 1
ATOM 1301 C CA . GLY A 1 182 ? -17.303 -2.494 23.680 1.00 93.06 182 GLY A CA 1
ATOM 1302 C C . GLY A 1 182 ? -17.258 -3.825 24.429 1.00 93.06 182 GLY A C 1
ATOM 1303 O O . GLY A 1 182 ? -18.308 -4.443 24.607 1.00 93.06 182 GLY A O 1
ATOM 1304 N N . ARG A 1 183 ? -16.070 -4.261 24.860 1.00 93.44 183 ARG A N 1
ATOM 1305 C CA . ARG A 1 183 ? -15.845 -5.519 25.579 1.00 93.44 183 ARG A CA 1
ATOM 1306 C C . ARG A 1 183 ? -15.912 -5.350 27.097 1.00 93.44 183 ARG A C 1
ATOM 1308 O O . ARG A 1 183 ? -16.501 -6.202 27.749 1.00 93.44 183 ARG A O 1
ATOM 1315 N N . THR A 1 184 ? -15.277 -4.317 27.646 1.00 92.94 184 THR A N 1
ATOM 1316 C CA . THR A 1 184 ? -15.094 -4.146 29.097 1.00 92.94 184 THR A CA 1
ATOM 1317 C C . THR A 1 184 ? -16.055 -3.135 29.712 1.00 92.94 184 THR A C 1
ATOM 1319 O O . THR A 1 184 ? -16.249 -3.152 30.920 1.00 92.94 184 THR A O 1
ATOM 1322 N N . GLY A 1 185 ? -16.639 -2.231 28.917 1.00 92.25 185 GLY A N 1
ATOM 1323 C CA . GLY A 1 185 ? -17.374 -1.067 29.427 1.00 92.25 185 GLY A CA 1
ATOM 1324 C C . GLY A 1 185 ? -16.474 0.010 30.049 1.00 92.25 185 GLY A C 1
ATOM 1325 O O . GLY A 1 185 ? -16.959 1.060 30.465 1.00 92.25 185 GLY A O 1
ATOM 1326 N N . GLU A 1 186 ? -15.161 -0.216 30.092 1.00 93.69 186 GLU A N 1
ATOM 1327 C CA . GLU A 1 186 ? -14.185 0.706 30.666 1.00 93.69 186 GLU A CA 1
ATOM 1328 C C . GLU A 1 186 ? -13.591 1.606 29.584 1.00 93.69 186 GLU A C 1
ATOM 1330 O O . GLU A 1 186 ? -13.336 1.172 28.459 1.00 93.69 186 GLU A O 1
ATOM 1335 N N . VAL A 1 187 ? -13.315 2.861 29.943 1.00 94.38 187 VAL A N 1
ATOM 1336 C CA . VAL A 1 187 ? -12.616 3.819 29.080 1.00 94.38 187 VAL A CA 1
ATOM 1337 C C . VAL A 1 187 ? -11.161 3.911 29.557 1.00 94.38 187 VAL A C 1
ATOM 1339 O O . VAL A 1 187 ? -10.932 4.484 30.622 1.00 94.38 187 VAL A O 1
ATOM 1342 N N . PRO A 1 188 ? -10.181 3.358 28.810 1.00 93.25 188 PRO A N 1
ATOM 1343 C CA . PRO A 1 188 ? -8.763 3.487 29.135 1.00 93.25 188 PRO A CA 1
ATOM 1344 C C . PRO A 1 188 ? -8.319 4.942 29.310 1.00 93.25 188 PRO A C 1
ATOM 1346 O O . PRO A 1 188 ? -8.797 5.834 28.613 1.00 93.25 188 PRO A O 1
ATOM 1349 N N . ASP A 1 189 ? -7.334 5.179 30.172 1.00 92.75 189 ASP A N 1
ATOM 1350 C CA . ASP A 1 189 ? -6.764 6.514 30.359 1.00 92.75 189 ASP A CA 1
ATOM 1351 C C . ASP A 1 189 ? -5.962 6.977 29.133 1.00 92.75 189 ASP A C 1
ATOM 1353 O O . ASP A 1 189 ? -5.090 6.265 28.622 1.00 92.75 189 ASP A O 1
ATOM 1357 N N . ARG A 1 190 ? -6.180 8.230 28.708 1.00 89.81 190 ARG A N 1
ATOM 1358 C CA . ARG A 1 190 ? -5.412 8.851 27.623 1.00 89.81 190 ARG A CA 1
ATOM 1359 C C . ARG A 1 190 ? -4.000 9.191 28.091 1.00 89.81 190 ARG A C 1
ATOM 1361 O O . ARG A 1 190 ? -3.779 10.161 28.817 1.00 89.81 190 ARG A O 1
ATOM 1368 N N . ARG A 1 191 ? -2.998 8.461 27.598 1.00 87.50 191 ARG A N 1
ATOM 1369 C CA . ARG A 1 191 ? -1.592 8.873 27.728 1.00 87.50 191 ARG A CA 1
ATOM 1370 C C . ARG A 1 191 ? -1.344 10.134 26.897 1.00 87.50 191 ARG A C 1
ATOM 1372 O O . ARG A 1 191 ? -1.164 10.052 25.687 1.00 87.50 191 ARG A O 1
ATOM 1379 N N . ARG A 1 192 ? -1.257 11.302 27.545 1.00 80.31 192 ARG A N 1
ATOM 1380 C CA . ARG A 1 192 ? -0.954 12.595 26.884 1.00 80.31 192 ARG A CA 1
ATOM 1381 C C . ARG A 1 192 ? 0.341 12.568 26.058 1.00 80.31 192 ARG A C 1
ATOM 1383 O O . ARG A 1 192 ? 0.449 13.269 25.063 1.00 80.31 192 ARG A O 1
ATOM 1390 N N . ARG A 1 193 ? 1.300 11.714 26.435 1.00 86.75 193 ARG A N 1
ATOM 1391 C CA . ARG A 1 193 ? 2.581 11.526 25.729 1.00 86.75 193 ARG A CA 1
ATOM 1392 C C . ARG A 1 193 ? 2.528 10.502 24.585 1.00 86.75 193 ARG A C 1
ATOM 1394 O O . ARG A 1 193 ? 3.558 10.247 23.978 1.00 86.75 193 ARG A O 1
ATOM 1401 N N . ALA A 1 194 ? 1.370 9.913 24.276 1.00 81.75 194 ALA A N 1
ATOM 1402 C CA . ALA A 1 194 ? 1.253 8.857 23.265 1.00 81.75 194 ALA A CA 1
ATOM 1403 C C . ALA A 1 194 ? 1.741 9.300 21.877 1.00 81.75 194 ALA A C 1
ATOM 1405 O O . ALA A 1 194 ? 2.480 8.558 21.244 1.00 81.75 194 ALA A O 1
ATOM 1406 N N . ALA A 1 195 ? 1.401 10.518 21.439 1.00 81.00 195 ALA A N 1
ATOM 1407 C CA . ALA A 1 195 ? 1.866 11.048 20.155 1.00 81.00 195 ALA A CA 1
ATOM 1408 C C . ALA A 1 195 ? 3.395 11.218 20.113 1.00 81.00 195 ALA A C 1
ATOM 1410 O O . ALA A 1 195 ? 4.024 10.852 19.127 1.00 81.00 195 ALA A O 1
ATOM 1411 N N . VAL A 1 196 ? 3.994 11.707 21.206 1.00 85.25 196 VAL A N 1
ATOM 1412 C CA . VAL A 1 196 ? 5.454 11.867 21.328 1.00 85.25 196 VAL A CA 1
ATOM 1413 C C . VAL A 1 196 ? 6.151 10.508 21.315 1.00 85.25 196 VAL A C 1
ATOM 1415 O O . VAL A 1 196 ? 7.140 10.342 20.615 1.00 85.25 196 VAL A O 1
ATOM 1418 N N . LEU A 1 197 ? 5.619 9.523 22.043 1.00 84.56 197 LEU A N 1
ATOM 1419 C CA . LEU A 1 197 ? 6.164 8.163 22.066 1.00 84.56 197 LEU A CA 1
ATOM 1420 C C . LEU A 1 197 ? 6.025 7.466 20.711 1.00 84.56 197 LEU A C 1
ATOM 1422 O O . LEU A 1 197 ? 6.949 6.783 20.285 1.00 84.56 197 LEU A O 1
ATOM 1426 N N . LEU A 1 198 ? 4.894 7.655 20.027 1.00 81.88 198 LEU A N 1
ATOM 1427 C CA . LEU A 1 198 ? 4.677 7.128 18.685 1.00 81.88 198 LEU A CA 1
ATOM 1428 C C . LEU A 1 198 ? 5.678 7.742 17.702 1.00 81.88 198 LEU A C 1
ATOM 1430 O O . LEU A 1 198 ? 6.357 7.011 16.991 1.00 81.88 198 LEU A O 1
ATOM 1434 N N . LEU A 1 199 ? 5.833 9.067 17.711 1.00 86.56 199 LEU A N 1
ATOM 1435 C CA . LEU A 1 199 ? 6.823 9.750 16.881 1.00 86.56 199 LEU A CA 1
ATOM 1436 C C . LEU A 1 199 ? 8.247 9.268 17.193 1.00 86.56 199 LEU A C 1
ATOM 1438 O O . LEU A 1 199 ? 8.990 8.935 16.275 1.00 86.56 199 LEU A O 1
ATOM 1442 N N . ALA A 1 200 ? 8.605 9.167 18.476 1.00 84.94 200 ALA A N 1
ATOM 1443 C CA . ALA A 1 200 ? 9.911 8.685 18.920 1.00 84.94 200 ALA A CA 1
ATOM 1444 C C . ALA A 1 200 ? 10.182 7.225 18.521 1.00 84.94 200 ALA A C 1
ATOM 1446 O O . ALA A 1 200 ? 11.329 6.875 18.274 1.00 84.94 200 ALA A O 1
ATOM 1447 N N . ALA A 1 201 ? 9.151 6.380 18.425 1.00 81.12 201 ALA A N 1
ATOM 1448 C CA . ALA A 1 201 ? 9.282 5.000 17.959 1.00 81.12 201 ALA A CA 1
ATOM 1449 C C . ALA A 1 201 ? 9.442 4.896 16.432 1.00 81.12 201 ALA A C 1
ATOM 1451 O O . ALA A 1 201 ? 10.089 3.973 15.945 1.00 81.12 201 ALA A O 1
ATOM 1452 N N . LEU A 1 202 ? 8.864 5.832 15.675 1.00 82.88 202 LEU A N 1
ATOM 1453 C CA . LEU A 1 202 ? 8.900 5.837 14.208 1.00 82.88 202 LEU A CA 1
ATOM 1454 C C . LEU A 1 202 ? 10.146 6.539 13.640 1.00 82.88 202 LEU A C 1
ATOM 1456 O O . LEU A 1 202 ? 10.661 6.141 12.594 1.00 82.88 202 LEU A O 1
ATOM 1460 N N . LEU A 1 203 ? 10.663 7.556 14.336 1.00 85.62 203 LEU A N 1
ATOM 1461 C CA . LEU A 1 203 ? 11.809 8.361 13.901 1.00 85.62 203 LEU A CA 1
ATOM 1462 C C . LEU A 1 203 ? 13.103 7.554 13.643 1.00 85.62 203 LEU A C 1
ATOM 1464 O O . LEU A 1 203 ? 13.779 7.853 12.661 1.00 85.62 203 LEU A O 1
ATOM 1468 N N . PRO A 1 204 ? 13.468 6.517 14.425 1.00 83.88 204 PRO A N 1
ATOM 1469 C CA . PRO A 1 204 ? 14.667 5.725 14.157 1.00 83.88 204 PRO A CA 1
ATOM 1470 C C . PRO A 1 204 ? 14.659 5.067 12.776 1.00 83.88 204 PRO A C 1
ATOM 1472 O O . PRO A 1 204 ? 15.711 4.949 12.161 1.00 83.88 204 PRO A O 1
ATOM 1475 N N . LEU A 1 205 ? 13.487 4.688 12.255 1.00 79.19 205 LEU A N 1
ATOM 1476 C CA . LEU A 1 205 ? 13.376 4.076 10.931 1.00 79.19 205 LEU A CA 1
ATOM 1477 C C . LEU A 1 205 ? 13.644 5.092 9.807 1.00 79.19 205 LEU A C 1
ATOM 1479 O O . LEU A 1 205 ? 14.304 4.777 8.819 1.00 79.19 205 LEU A O 1
ATOM 1483 N N . VAL A 1 206 ? 13.172 6.327 9.999 1.00 81.00 206 VAL A N 1
ATOM 1484 C CA . VAL A 1 206 ? 13.444 7.487 9.132 1.00 81.00 206 VAL A CA 1
ATOM 1485 C C . VAL A 1 206 ? 14.945 7.791 9.125 1.00 81.00 206 VAL A C 1
ATOM 1487 O O . VAL A 1 206 ? 15.549 7.915 8.061 1.00 81.00 206 VAL A O 1
ATOM 1490 N N . VAL A 1 207 ? 15.562 7.865 10.308 1.00 82.75 207 VAL A N 1
ATOM 1491 C CA . VAL A 1 207 ? 16.999 8.141 10.462 1.00 82.75 207 VAL A CA 1
ATOM 1492 C C . VAL A 1 207 ? 17.845 7.019 9.863 1.00 82.75 207 VAL A C 1
ATOM 1494 O O . VAL A 1 207 ? 18.795 7.302 9.138 1.00 82.75 207 VAL A O 1
ATOM 1497 N N . LEU A 1 208 ? 17.484 5.756 10.109 1.00 82.62 208 LEU A N 1
ATOM 1498 C CA . LEU A 1 208 ? 18.172 4.594 9.550 1.00 82.62 208 LEU A CA 1
ATOM 1499 C C . LEU A 1 208 ? 18.163 4.626 8.020 1.00 82.62 208 LEU A C 1
ATOM 1501 O O . LEU A 1 208 ? 19.205 4.420 7.405 1.00 82.62 208 LEU A O 1
ATOM 1505 N N . TYR A 1 209 ? 17.015 4.931 7.409 1.00 80.75 209 TYR A N 1
ATOM 1506 C CA . TYR A 1 209 ? 16.914 5.065 5.958 1.00 80.75 209 TYR A CA 1
ATOM 1507 C C . TYR A 1 209 ? 17.865 6.142 5.414 1.00 80.75 209 TYR A C 1
ATOM 1509 O O . TYR A 1 209 ? 18.640 5.874 4.495 1.00 80.75 209 TYR A O 1
ATOM 1517 N N . LEU A 1 210 ? 17.850 7.340 6.007 1.00 82.19 210 LEU A N 1
ATOM 1518 C CA . LEU A 1 210 ? 18.722 8.439 5.583 1.00 82.19 210 LEU A CA 1
ATOM 1519 C C . LEU A 1 210 ? 20.209 8.107 5.789 1.00 82.19 210 LEU A C 1
ATOM 1521 O O . LEU A 1 210 ? 21.030 8.431 4.932 1.00 82.19 210 LEU A O 1
ATOM 1525 N N . GLY A 1 211 ? 20.551 7.418 6.882 1.00 76.88 211 GLY A N 1
ATOM 1526 C CA . GLY A 1 211 ? 21.915 6.983 7.184 1.00 76.88 211 GLY A CA 1
ATOM 1527 C C . GLY A 1 211 ? 22.444 5.941 6.198 1.00 76.88 211 GLY A C 1
ATOM 1528 O O . GLY A 1 211 ? 23.535 6.111 5.656 1.00 76.88 211 GLY A O 1
ATOM 1529 N N . VAL A 1 212 ? 21.659 4.896 5.906 1.00 78.81 212 VAL A N 1
ATOM 1530 C CA . VAL A 1 212 ? 22.020 3.864 4.915 1.00 78.81 212 VAL A CA 1
ATOM 1531 C C . VAL A 1 212 ? 22.191 4.490 3.538 1.00 78.81 212 VAL A C 1
ATOM 1533 O O . VAL A 1 212 ? 23.168 4.210 2.848 1.00 78.81 212 VAL A O 1
ATOM 1536 N N . ARG A 1 213 ? 21.281 5.386 3.149 1.00 74.56 213 ARG A N 1
ATOM 1537 C CA . ARG A 1 213 ? 21.364 6.050 1.852 1.00 74.56 213 ARG A CA 1
ATOM 1538 C C . ARG A 1 213 ? 22.594 6.949 1.730 1.00 74.56 213 ARG A C 1
ATOM 1540 O O . ARG A 1 213 ? 23.256 6.911 0.703 1.00 74.56 213 ARG A O 1
ATOM 1547 N N . GLY A 1 214 ? 22.916 7.725 2.765 1.00 71.94 214 GLY A N 1
ATOM 1548 C CA . GLY A 1 214 ? 24.113 8.571 2.774 1.00 71.94 214 GLY A CA 1
ATOM 1549 C C . GLY A 1 214 ? 25.421 7.772 2.713 1.00 71.94 214 GLY A C 1
ATOM 1550 O O . GLY A 1 214 ? 26.405 8.254 2.155 1.00 71.94 214 GLY A O 1
ATOM 1551 N N . ALA A 1 215 ? 25.431 6.547 3.249 1.00 74.25 215 ALA A N 1
ATOM 1552 C CA . ALA A 1 215 ? 26.587 5.652 3.210 1.00 74.25 215 ALA A CA 1
ATOM 1553 C C . ALA A 1 215 ? 26.785 4.979 1.840 1.00 74.25 215 ALA A C 1
ATOM 1555 O O . ALA A 1 215 ? 27.920 4.709 1.439 1.00 74.25 215 ALA A O 1
ATOM 1556 N N . VAL A 1 216 ? 25.704 4.729 1.097 1.00 73.44 216 VAL A N 1
ATOM 1557 C CA . VAL A 1 216 ? 25.784 4.244 -0.283 1.00 73.44 216 VAL A CA 1
ATOM 1558 C C . VAL A 1 216 ? 26.156 5.428 -1.174 1.00 73.44 216 VAL A C 1
ATOM 1560 O O . VAL A 1 216 ? 25.295 6.156 -1.660 1.00 73.44 216 VAL A O 1
ATOM 1563 N N . ARG A 1 217 ? 27.466 5.635 -1.370 1.00 53.00 217 ARG A N 1
ATOM 1564 C CA . ARG A 1 217 ? 28.010 6.598 -2.339 1.00 53.00 217 ARG A CA 1
ATOM 1565 C C . ARG A 1 217 ? 27.364 6.318 -3.695 1.00 53.00 217 ARG A C 1
ATOM 1567 O O . ARG A 1 217 ? 27.673 5.308 -4.325 1.00 53.00 217 ARG A O 1
ATOM 1574 N N . GLU A 1 218 ? 26.438 7.177 -4.116 1.00 52.84 218 GLU A N 1
ATOM 1575 C CA . GLU A 1 218 ? 25.827 7.041 -5.432 1.00 52.84 218 GLU A CA 1
ATOM 1576 C C . GLU A 1 218 ? 26.934 7.216 -6.484 1.00 52.84 218 GLU A C 1
ATOM 1578 O O . GLU A 1 218 ? 27.612 8.247 -6.481 1.00 52.84 218 GLU A O 1
ATOM 1583 N N . PRO A 1 219 ? 27.138 6.244 -7.395 1.00 54.06 219 PRO A N 1
ATOM 1584 C CA . PRO A 1 219 ? 27.842 6.518 -8.636 1.00 54.06 219 PRO A CA 1
ATOM 1585 C C . PRO A 1 219 ? 27.121 7.695 -9.288 1.00 54.06 219 PRO A C 1
ATOM 1587 O O . PRO A 1 219 ? 25.900 7.620 -9.483 1.00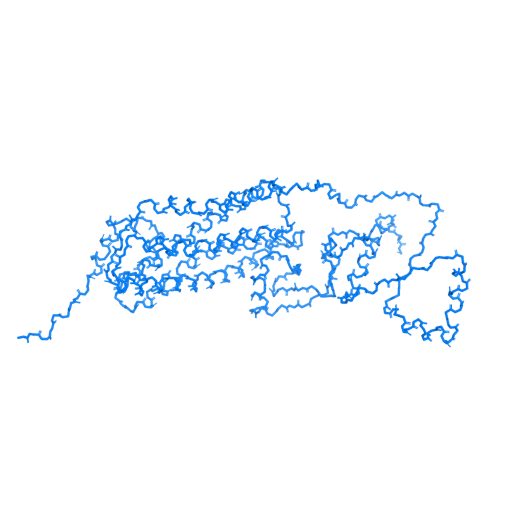 54.06 219 PRO A O 1
ATOM 1590 N N . SER A 1 220 ? 27.858 8.786 -9.516 1.00 47.47 220 SER A N 1
ATOM 1591 C CA . SER A 1 220 ? 27.346 10.063 -10.004 1.00 47.47 220 SER A CA 1
ATOM 1592 C C . SER A 1 220 ? 26.273 9.848 -11.063 1.00 47.47 220 SER A C 1
ATOM 1594 O O . SER A 1 220 ? 26.485 9.142 -12.047 1.00 47.47 220 SER A O 1
ATOM 1596 N N . ALA A 1 221 ? 25.109 10.461 -10.849 1.00 48.12 221 ALA A N 1
ATOM 1597 C CA . ALA A 1 221 ? 23.962 10.432 -11.748 1.00 48.12 221 ALA A CA 1
ATOM 1598 C C . ALA A 1 221 ? 24.201 11.214 -13.058 1.00 48.12 221 ALA A C 1
ATOM 1600 O O . ALA A 1 221 ? 23.262 11.734 -13.647 1.00 48.12 221 ALA A O 1
ATOM 1601 N N . GLU A 1 222 ? 25.428 11.209 -13.579 1.00 44.22 222 GLU A N 1
ATOM 1602 C CA . GLU A 1 222 ? 25.682 11.294 -15.016 1.00 44.22 222 GLU A CA 1
ATOM 1603 C C . GLU A 1 222 ? 25.337 9.942 -15.665 1.00 44.22 222 GLU A C 1
ATOM 1605 O O . GLU A 1 222 ? 26.094 9.372 -16.446 1.00 44.22 222 GLU A O 1
ATOM 1610 N N . ARG A 1 223 ? 24.138 9.409 -15.395 1.00 50.62 223 ARG A N 1
ATOM 1611 C CA . ARG A 1 223 ? 23.480 8.577 -16.404 1.00 50.62 223 ARG A CA 1
ATOM 1612 C C . ARG A 1 223 ? 22.969 9.548 -17.449 1.00 50.62 223 ARG A C 1
ATOM 1614 O O . ARG A 1 223 ? 21.804 9.935 -17.445 1.00 50.62 223 ARG A O 1
ATOM 1621 N N . SER A 1 224 ? 23.920 9.998 -18.267 1.00 45.50 224 SER A N 1
ATOM 1622 C CA . SER A 1 224 ? 23.699 10.743 -19.494 1.00 45.50 224 SER A CA 1
ATOM 1623 C C . SER A 1 224 ? 22.498 10.112 -20.183 1.00 45.50 224 SER A C 1
ATOM 1625 O O . SER A 1 224 ? 22.493 8.893 -20.379 1.00 45.50 224 SER A O 1
ATOM 1627 N N . ALA A 1 225 ? 21.473 10.899 -20.520 1.00 52.62 225 ALA A N 1
ATOM 1628 C CA . ALA A 1 225 ? 20.531 10.496 -21.554 1.00 52.62 225 ALA A CA 1
ATOM 1629 C C . ALA A 1 225 ? 21.397 10.040 -22.723 1.00 52.62 225 ALA A C 1
ATOM 1631 O O . ALA A 1 225 ? 22.057 10.908 -23.281 1.00 52.62 225 ALA A O 1
ATOM 1632 N N . SER A 1 226 ? 21.499 8.718 -22.942 1.00 54.22 226 SER A N 1
ATOM 1633 C CA . SER A 1 226 ? 22.594 8.049 -23.664 1.00 54.22 226 SER A CA 1
ATOM 1634 C C . SER A 1 226 ? 23.264 9.018 -24.632 1.00 54.22 226 SER A C 1
ATOM 1636 O O . SER A 1 226 ? 22.705 9.274 -25.702 1.00 54.22 226 SER A O 1
ATOM 1638 N N . SER A 1 227 ? 24.348 9.685 -24.214 1.00 58.56 227 SER A N 1
ATOM 1639 C CA . SER A 1 227 ? 24.916 10.765 -25.019 1.00 58.56 227 SER A CA 1
ATOM 1640 C C . SER A 1 227 ? 25.699 10.094 -26.124 1.00 58.56 227 SER A C 1
ATOM 1642 O O . SER A 1 227 ? 26.879 9.789 -25.979 1.00 58.56 227 SER A O 1
ATOM 1644 N N . PHE A 1 228 ? 24.995 9.753 -27.195 1.00 66.25 228 PHE A N 1
ATOM 1645 C CA . PHE A 1 228 ? 25.598 9.172 -28.371 1.00 66.25 228 PHE A CA 1
ATOM 1646 C C . PHE A 1 228 ? 26.249 10.305 -29.162 1.00 66.25 228 PHE A C 1
ATOM 1648 O O . PHE A 1 228 ? 25.614 11.300 -29.514 1.00 66.25 228 PHE A O 1
ATOM 1655 N N . ALA A 1 229 ? 27.540 10.161 -29.430 1.00 68.88 229 ALA A N 1
ATOM 1656 C CA . ALA A 1 229 ? 28.227 10.998 -30.394 1.00 68.88 229 ALA A CA 1
ATOM 1657 C C . ALA A 1 229 ? 28.115 10.311 -31.754 1.00 68.88 229 ALA A C 1
ATOM 1659 O O . ALA A 1 229 ? 28.620 9.205 -31.945 1.00 68.88 229 ALA A O 1
ATOM 1660 N N . ILE A 1 230 ? 27.436 10.950 -32.706 1.00 70.62 230 ILE A N 1
ATOM 1661 C CA . ILE A 1 230 ? 27.443 10.459 -34.080 1.00 70.62 230 ILE A CA 1
ATOM 1662 C C . ILE A 1 230 ? 28.715 10.973 -34.754 1.00 70.62 230 ILE A C 1
ATOM 1664 O O . ILE A 1 230 ? 28.789 12.141 -35.127 1.00 70.62 230 ILE A O 1
ATOM 1668 N N . ALA A 1 231 ? 29.694 10.095 -34.950 1.00 75.12 231 ALA A N 1
ATOM 1669 C CA . ALA A 1 231 ? 30.868 10.383 -35.767 1.00 75.12 231 ALA A CA 1
ATOM 1670 C C . ALA A 1 231 ? 30.679 9.840 -37.199 1.00 75.12 231 ALA A C 1
ATOM 1672 O O . ALA A 1 231 ? 30.030 8.803 -37.382 1.00 75.12 231 ALA A O 1
ATOM 1673 N N . PRO A 1 232 ? 31.218 10.502 -38.238 1.00 72.62 232 PRO A N 1
ATOM 1674 C CA . PRO A 1 232 ? 31.342 9.898 -39.560 1.00 72.62 232 PRO A CA 1
ATOM 1675 C C . PRO A 1 232 ? 32.238 8.656 -39.464 1.00 72.62 232 PRO A C 1
ATOM 1677 O O . PRO A 1 232 ? 33.404 8.753 -39.088 1.00 72.62 232 PRO A O 1
ATOM 1680 N N . GLY A 1 233 ? 31.693 7.483 -39.781 1.00 69.81 233 GLY A N 1
ATOM 1681 C CA . GLY A 1 233 ? 32.484 6.263 -39.902 1.00 69.81 233 GLY A CA 1
ATOM 1682 C C . GLY A 1 233 ? 33.116 6.174 -41.289 1.00 69.81 233 GLY A C 1
ATOM 1683 O O . GLY A 1 233 ? 32.420 6.354 -42.286 1.00 69.81 233 GLY A O 1
ATOM 1684 N N . ALA A 1 234 ? 34.410 5.854 -41.366 1.00 72.62 234 ALA A N 1
ATOM 1685 C CA . ALA A 1 234 ? 35.073 5.526 -42.635 1.00 72.62 234 ALA A CA 1
ATOM 1686 C C . ALA A 1 234 ? 34.603 4.173 -43.216 1.00 72.62 234 ALA A C 1
ATOM 1688 O O . ALA A 1 234 ? 34.813 3.890 -44.393 1.00 72.62 234 ALA A O 1
ATOM 1689 N N . THR A 1 235 ? 33.933 3.355 -42.397 1.00 80.19 235 THR A N 1
ATOM 1690 C CA . THR A 1 235 ? 33.547 1.978 -42.714 1.00 80.19 235 THR A CA 1
ATOM 1691 C C . THR A 1 235 ? 32.040 1.795 -42.573 1.00 80.19 235 THR A C 1
ATOM 1693 O O . THR A 1 235 ? 31.428 2.285 -41.623 1.00 80.19 235 THR A O 1
ATOM 1696 N N . ARG A 1 236 ? 31.436 1.057 -43.509 1.00 80.94 236 ARG A N 1
ATOM 1697 C CA . ARG A 1 236 ? 30.038 0.620 -43.413 1.00 80.94 236 ARG A CA 1
ATOM 1698 C C . ARG A 1 236 ? 29.963 -0.642 -42.558 1.00 80.94 236 ARG A C 1
ATOM 1700 O O . ARG A 1 236 ? 30.677 -1.602 -42.830 1.00 80.94 236 ARG A O 1
ATOM 1707 N N . LEU A 1 237 ? 29.092 -0.637 -41.555 1.00 82.25 237 LEU A N 1
ATOM 1708 C CA . LEU A 1 237 ? 28.810 -1.799 -40.716 1.00 82.25 237 LEU A CA 1
ATOM 1709 C C . LEU A 1 237 ? 27.471 -2.412 -41.139 1.00 82.25 237 LEU A C 1
ATOM 1711 O O . LEU A 1 237 ? 26.475 -1.696 -41.228 1.00 82.25 237 LEU A O 1
ATOM 1715 N N . LEU A 1 238 ? 27.450 -3.724 -41.376 1.00 85.19 238 LEU A N 1
ATOM 1716 C CA . LEU A 1 238 ? 26.226 -4.506 -41.539 1.00 85.19 238 LEU A CA 1
ATOM 1717 C C . LEU A 1 238 ? 26.080 -5.418 -40.322 1.00 85.19 238 LEU A C 1
ATOM 1719 O O . LEU A 1 238 ? 26.953 -6.242 -40.059 1.00 85.19 238 LEU A O 1
ATOM 1723 N N . PHE A 1 239 ? 24.976 -5.264 -39.597 1.00 85.50 239 PHE A N 1
ATOM 1724 C CA . PHE A 1 239 ? 24.595 -6.159 -38.515 1.00 85.50 239 PHE A CA 1
ATOM 1725 C C . PHE A 1 239 ? 23.410 -7.010 -38.972 1.00 85.50 239 PHE A C 1
ATOM 1727 O O . PHE A 1 239 ? 22.381 -6.468 -39.373 1.00 85.50 239 PHE A O 1
ATOM 1734 N N . VAL A 1 240 ? 23.566 -8.333 -38.925 1.00 86.75 240 VAL A N 1
ATOM 1735 C CA . VAL A 1 240 ? 22.505 -9.299 -39.226 1.00 86.75 240 VAL A CA 1
ATOM 1736 C C . VAL A 1 240 ? 22.316 -10.157 -37.990 1.00 86.75 240 VAL A C 1
ATOM 1738 O O . VAL A 1 240 ? 23.245 -10.842 -37.569 1.00 86.75 240 VAL A O 1
ATOM 1741 N N . GLY A 1 241 ? 21.121 -10.122 -37.413 1.00 87.31 241 GLY A N 1
ATOM 1742 C CA . GLY A 1 241 ? 20.720 -11.101 -36.416 1.00 87.31 241 GLY A CA 1
ATOM 1743 C C . GLY A 1 241 ? 19.658 -12.029 -37.000 1.00 87.31 241 GLY A C 1
ATOM 1744 O O . GLY A 1 241 ? 18.838 -11.609 -37.818 1.00 87.31 241 GLY A O 1
ATOM 1745 N N . VAL A 1 242 ? 19.677 -13.286 -36.571 1.00 87.50 242 VAL A N 1
ATOM 1746 C CA . VAL A 1 242 ? 18.732 -14.318 -37.002 1.00 87.50 242 VAL A CA 1
ATOM 1747 C C . VAL A 1 242 ? 18.088 -14.898 -35.751 1.00 87.50 242 VAL A C 1
ATOM 1749 O O . VAL A 1 242 ? 18.777 -15.487 -34.920 1.00 87.50 242 VAL A O 1
ATOM 1752 N N . ASP A 1 243 ? 16.780 -14.694 -35.596 1.00 86.38 243 ASP A N 1
ATOM 1753 C CA . ASP A 1 243 ? 16.049 -15.242 -34.453 1.00 86.38 243 ASP A CA 1
ATOM 1754 C C . ASP A 1 243 ? 15.935 -16.770 -34.572 1.00 86.38 243 ASP A C 1
ATOM 1756 O O . ASP A 1 243 ? 15.767 -17.307 -35.667 1.00 86.38 243 ASP A O 1
ATOM 1760 N N . GLY A 1 244 ? 16.054 -17.473 -33.447 1.00 84.88 244 GLY A N 1
ATOM 1761 C CA . GLY A 1 244 ? 16.004 -18.936 -33.401 1.00 84.88 244 GLY A CA 1
ATOM 1762 C C . GLY A 1 244 ? 17.209 -19.665 -34.013 1.00 84.88 244 GLY A C 1
ATOM 1763 O O . GLY A 1 244 ? 17.156 -20.887 -34.137 1.00 84.88 244 GLY A O 1
ATOM 1764 N N . LEU A 1 245 ? 18.296 -18.967 -34.379 1.00 85.38 245 LEU A N 1
ATOM 1765 C CA . LEU A 1 245 ? 19.533 -19.615 -34.828 1.00 85.38 245 LEU A CA 1
ATOM 1766 C C . LEU A 1 245 ? 20.279 -20.228 -33.635 1.00 85.38 245 LEU A C 1
ATOM 1768 O O . LEU A 1 245 ? 21.144 -19.600 -33.023 1.00 85.38 245 LEU A O 1
ATOM 1772 N N . ASP A 1 246 ? 19.918 -21.459 -33.288 1.00 81.56 246 ASP A N 1
ATOM 1773 C CA . ASP A 1 246 ? 20.612 -22.247 -32.277 1.00 81.56 246 ASP A CA 1
ATOM 1774 C C . ASP A 1 246 ? 21.691 -23.161 -32.890 1.00 81.56 246 ASP A C 1
ATOM 1776 O O . ASP A 1 246 ? 21.852 -23.255 -34.109 1.00 81.56 246 ASP A O 1
ATOM 1780 N N . SER A 1 247 ? 22.475 -23.822 -32.033 1.00 78.44 247 SER A N 1
ATOM 1781 C CA . SER A 1 247 ? 23.552 -24.704 -32.509 1.00 78.44 247 SER A CA 1
ATOM 1782 C C . SER A 1 247 ? 23.022 -25.928 -33.252 1.00 78.44 247 SER A C 1
ATOM 1784 O O . SER A 1 247 ? 23.690 -26.399 -34.159 1.00 78.44 247 SER A O 1
ATOM 1786 N N . ALA A 1 248 ? 21.818 -26.410 -32.924 1.00 84.56 248 ALA A N 1
ATOM 1787 C CA . ALA A 1 248 ? 21.236 -27.570 -33.591 1.00 84.56 248 ALA A CA 1
ATOM 1788 C C . ALA A 1 248 ? 20.817 -27.223 -35.027 1.00 84.56 248 ALA A C 1
ATOM 1790 O O . ALA A 1 248 ? 21.057 -27.998 -35.951 1.00 84.56 248 ALA A O 1
ATOM 1791 N N . LEU A 1 249 ? 20.236 -26.037 -35.233 1.00 85.50 249 LEU A N 1
ATOM 1792 C CA . LEU A 1 249 ? 19.936 -25.519 -36.559 1.00 85.50 249 LEU A CA 1
ATOM 1793 C C . LEU A 1 249 ? 21.221 -25.262 -37.352 1.00 85.50 249 LEU A C 1
ATOM 1795 O O . LEU A 1 249 ? 21.271 -25.610 -38.528 1.00 85.50 249 LEU A O 1
ATOM 1799 N N . LEU A 1 250 ? 22.259 -24.700 -36.724 1.00 82.81 250 LEU A N 1
ATOM 1800 C CA . LEU A 1 250 ? 23.544 -24.473 -37.388 1.00 82.81 250 LEU A CA 1
ATOM 1801 C C . LEU A 1 250 ? 24.195 -25.793 -37.830 1.00 82.81 250 LEU A C 1
ATOM 1803 O O . LEU A 1 250 ? 24.507 -25.934 -39.007 1.00 82.81 250 LEU A O 1
ATOM 1807 N N . GLU A 1 251 ? 24.294 -26.784 -36.940 1.00 83.94 251 GLU A N 1
ATOM 1808 C CA . GLU A 1 251 ? 24.803 -28.132 -37.246 1.00 83.94 251 GLU A CA 1
ATOM 1809 C C . GLU A 1 251 ? 23.996 -28.800 -38.374 1.00 83.94 251 GLU A C 1
ATOM 1811 O O . GLU A 1 251 ? 24.557 -29.398 -39.295 1.00 83.94 251 GLU A O 1
ATOM 1816 N N . ALA A 1 252 ? 22.665 -28.660 -38.355 1.00 87.88 252 ALA A N 1
ATOM 1817 C CA . ALA A 1 252 ? 21.795 -29.197 -39.400 1.00 87.88 252 ALA A CA 1
ATOM 1818 C C . ALA A 1 252 ? 21.991 -28.506 -40.760 1.00 87.88 252 ALA A C 1
ATOM 1820 O O . ALA A 1 252 ? 21.831 -29.146 -41.803 1.00 87.88 252 ALA A O 1
ATOM 1821 N N . LEU A 1 253 ? 22.310 -27.209 -40.771 1.00 86.25 253 LEU A N 1
ATOM 1822 C CA . LEU A 1 253 ? 22.638 -26.471 -41.990 1.00 86.25 253 LEU A CA 1
ATOM 1823 C C . LEU A 1 253 ? 24.039 -26.835 -42.500 1.00 86.25 253 LEU A C 1
ATOM 1825 O O . LEU A 1 253 ? 24.219 -26.973 -43.712 1.00 86.25 253 LEU A O 1
ATOM 1829 N N . GLU A 1 254 ? 25.013 -27.021 -41.606 1.00 84.00 254 GLU A N 1
ATOM 1830 C CA . GLU A 1 254 ? 26.384 -27.429 -41.946 1.00 84.00 254 GLU A CA 1
ATOM 1831 C C . GLU A 1 254 ? 26.392 -28.813 -42.594 1.00 84.00 254 GLU A C 1
ATOM 1833 O O . GLU A 1 254 ? 26.955 -28.988 -43.671 1.00 84.00 254 GLU A O 1
ATOM 1838 N N . ALA A 1 255 ? 25.654 -29.770 -42.025 1.00 86.62 255 ALA A N 1
ATOM 1839 C CA . ALA A 1 255 ? 25.508 -31.115 -42.585 1.00 86.62 255 ALA A CA 1
ATOM 1840 C C . ALA A 1 255 ? 24.920 -31.133 -44.012 1.00 86.62 255 ALA A C 1
ATOM 1842 O O . ALA A 1 255 ? 25.064 -32.118 -44.734 1.00 86.62 255 ALA A O 1
ATOM 1843 N N . ARG A 1 256 ? 24.245 -30.054 -44.427 1.00 85.88 256 ARG A N 1
ATOM 1844 C CA . ARG A 1 256 ? 23.657 -29.887 -45.765 1.00 85.88 256 ARG A CA 1
ATOM 1845 C C . ARG A 1 256 ? 24.548 -29.090 -46.726 1.00 85.88 256 ARG A C 1
ATOM 1847 O O . ARG A 1 256 ? 24.103 -28.804 -47.834 1.00 85.88 256 ARG A O 1
ATOM 1854 N N . GLY A 1 257 ? 25.748 -28.678 -46.307 1.00 85.38 257 GLY A N 1
ATOM 1855 C CA . GLY A 1 257 ? 26.626 -27.778 -47.069 1.00 85.38 257 GLY A CA 1
ATOM 1856 C C . GLY A 1 257 ? 26.055 -26.364 -47.245 1.00 85.38 257 GLY A C 1
ATOM 1857 O O . GLY A 1 257 ? 26.551 -25.575 -48.046 1.00 85.38 257 GLY A O 1
ATOM 1858 N N . ALA A 1 258 ? 24.987 -26.014 -46.516 1.00 81.81 258 ALA A N 1
ATOM 1859 C CA . ALA A 1 258 ? 24.291 -24.737 -46.682 1.00 81.81 258 ALA A CA 1
ATOM 1860 C C . ALA A 1 258 ? 25.044 -23.562 -46.036 1.00 81.81 258 ALA A C 1
ATOM 1862 O O . ALA A 1 258 ? 24.794 -22.405 -46.373 1.00 81.81 258 ALA A O 1
ATOM 1863 N N . VAL A 1 259 ? 25.966 -23.852 -45.113 1.00 77.69 259 VAL A N 1
ATOM 1864 C CA . VAL A 1 259 ? 26.759 -22.841 -44.397 1.00 77.69 259 VAL A CA 1
ATOM 1865 C C . VAL A 1 259 ? 28.111 -22.616 -45.075 1.00 77.69 259 VAL A C 1
ATOM 1867 O O . VAL A 1 259 ? 28.727 -21.587 -44.833 1.00 77.69 259 VAL A O 1
ATOM 1870 N N . ASP A 1 260 ? 28.541 -23.479 -46.001 1.00 75.12 260 ASP A N 1
ATOM 1871 C CA . ASP A 1 260 ? 29.851 -23.379 -46.665 1.00 75.12 260 ASP A CA 1
ATOM 1872 C C . ASP A 1 260 ? 30.028 -22.044 -47.400 1.00 75.12 260 ASP A C 1
ATOM 1874 O O . ASP A 1 260 ? 31.073 -21.406 -47.297 1.00 75.12 260 ASP A O 1
ATOM 1878 N N . HIS A 1 261 ? 28.979 -21.549 -48.066 1.00 70.19 261 HIS A N 1
ATOM 1879 C CA . HIS A 1 261 ? 28.986 -20.221 -48.693 1.00 70.19 261 HIS A CA 1
ATOM 1880 C C . HIS A 1 261 ? 29.048 -19.067 -47.681 1.00 70.19 261 HIS A C 1
ATOM 1882 O O . HIS A 1 261 ? 29.624 -18.018 -47.974 1.00 70.19 261 HIS A O 1
ATOM 1888 N N . LEU A 1 262 ? 28.467 -19.255 -46.497 1.00 68.88 262 LEU A N 1
ATOM 1889 C CA . LEU A 1 262 ? 28.417 -18.265 -45.421 1.00 68.88 262 LEU A CA 1
ATOM 1890 C C . LEU A 1 262 ? 29.760 -18.222 -44.664 1.00 68.88 262 LEU A C 1
ATOM 1892 O O . LEU A 1 262 ? 30.284 -17.143 -44.388 1.00 68.88 262 LEU A O 1
ATOM 1896 N N . LEU A 1 263 ? 30.371 -19.389 -44.429 1.00 68.62 263 LEU A N 1
ATOM 1897 C CA . LEU A 1 263 ? 31.665 -19.573 -43.765 1.00 68.62 263 LEU A CA 1
ATOM 1898 C C . LEU A 1 263 ? 32.862 -19.301 -44.686 1.00 68.62 263 LEU A C 1
ATOM 1900 O O . LEU A 1 263 ? 33.901 -18.853 -44.202 1.00 68.62 263 LEU A O 1
ATOM 1904 N N . ALA A 1 264 ? 32.740 -19.493 -46.005 1.00 68.69 264 ALA A N 1
ATOM 1905 C CA . ALA A 1 264 ? 33.811 -19.184 -46.962 1.00 68.69 264 ALA A CA 1
ATOM 1906 C C . ALA A 1 264 ? 34.250 -17.709 -46.886 1.00 68.69 264 ALA A C 1
ATOM 1908 O O . ALA A 1 264 ? 35.428 -17.392 -47.060 1.00 68.69 264 ALA A O 1
ATOM 1909 N N . GLY A 1 265 ? 33.323 -16.798 -46.562 1.00 62.62 265 GLY A N 1
ATOM 1910 C CA . GLY A 1 265 ? 33.630 -15.395 -46.267 1.00 62.62 265 GLY A CA 1
ATOM 1911 C C . GLY A 1 265 ? 34.236 -15.162 -44.874 1.00 62.62 265 GLY A C 1
ATOM 1912 O O . GLY A 1 265 ? 34.976 -14.196 -44.681 1.00 62.62 265 GLY A O 1
ATOM 1913 N N . MET A 1 266 ? 33.973 -16.056 -43.916 1.00 64.00 266 MET A N 1
ATOM 1914 C CA . MET A 1 266 ? 34.415 -15.959 -42.520 1.00 64.00 266 MET A CA 1
ATOM 1915 C C . MET A 1 266 ? 35.869 -16.379 -42.290 1.00 64.00 266 MET A C 1
ATOM 1917 O O . MET A 1 266 ? 36.402 -16.074 -41.229 1.00 64.00 266 MET A O 1
ATOM 1921 N N . ALA A 1 267 ? 36.557 -16.977 -43.271 1.00 58.97 267 ALA A N 1
ATOM 1922 C CA . ALA A 1 267 ? 37.985 -17.322 -43.172 1.00 58.97 267 ALA A CA 1
ATOM 1923 C C . ALA A 1 267 ? 38.911 -16.113 -42.889 1.00 58.97 267 ALA A C 1
ATOM 1925 O O . ALA A 1 267 ? 40.073 -16.284 -42.530 1.00 58.97 267 ALA A O 1
ATOM 1926 N N . ARG A 1 268 ? 38.400 -14.881 -43.038 1.00 68.75 268 ARG A N 1
ATOM 1927 C CA . ARG A 1 268 ? 39.074 -13.616 -42.680 1.00 68.75 268 ARG A CA 1
ATOM 1928 C C . ARG A 1 268 ? 38.472 -12.919 -41.448 1.00 68.75 268 ARG A C 1
ATOM 1930 O O . ARG A 1 268 ? 38.863 -11.799 -41.135 1.00 68.75 268 ARG A O 1
ATOM 1937 N N . GLY A 1 269 ? 37.495 -13.542 -40.796 1.00 75.75 269 GLY A N 1
ATOM 1938 C CA . GLY A 1 269 ? 36.744 -13.006 -39.663 1.00 75.75 269 GLY A CA 1
ATOM 1939 C C . GLY A 1 269 ? 37.087 -13.683 -38.336 1.00 75.75 269 GLY A C 1
ATOM 1940 O O . GLY A 1 269 ? 37.959 -14.543 -38.256 1.00 75.75 269 GLY A O 1
ATOM 1941 N N . ALA A 1 270 ? 36.378 -13.281 -37.282 1.00 78.81 270 ALA A N 1
ATOM 1942 C CA . ALA A 1 270 ? 36.475 -13.877 -35.955 1.00 78.81 270 ALA A CA 1
ATOM 1943 C C . ALA A 1 270 ? 35.141 -14.526 -35.572 1.00 78.81 270 ALA A C 1
ATOM 1945 O O . ALA A 1 270 ? 34.076 -13.979 -35.860 1.00 78.81 270 ALA A O 1
ATOM 1946 N N . VAL A 1 271 ? 35.209 -15.677 -34.901 1.00 76.31 271 VAL A N 1
ATOM 1947 C CA . VAL A 1 271 ? 34.047 -16.387 -34.354 1.00 76.31 271 VAL A CA 1
ATOM 1948 C C . VAL A 1 271 ? 34.116 -16.320 -32.840 1.00 76.31 271 VAL A C 1
ATOM 1950 O O . VAL A 1 271 ? 35.135 -16.667 -32.246 1.00 76.31 271 VAL A O 1
ATOM 1953 N N . PHE A 1 272 ? 33.025 -15.890 -32.214 1.00 77.50 272 PHE A N 1
ATOM 1954 C CA . PHE A 1 272 ? 32.911 -15.839 -30.763 1.00 77.50 272 PHE A CA 1
ATOM 1955 C C . PHE A 1 272 ? 31.804 -16.791 -30.310 1.00 77.50 272 PHE A C 1
ATOM 1957 O O . PHE A 1 272 ? 30.693 -16.715 -30.839 1.00 77.50 272 PHE A O 1
ATOM 1964 N N . PRO A 1 273 ? 32.058 -17.672 -29.329 1.00 71.38 273 PRO A N 1
ATOM 1965 C CA . PRO A 1 273 ? 30.997 -18.479 -28.752 1.00 71.38 273 PRO A CA 1
ATOM 1966 C C . PRO A 1 273 ? 30.020 -17.563 -28.009 1.00 71.38 273 PRO A C 1
ATOM 1968 O O . PRO A 1 273 ? 30.387 -16.899 -27.037 1.00 71.38 273 PRO A O 1
ATOM 1971 N N . MET A 1 274 ? 28.759 -17.529 -28.443 1.00 66.88 274 MET A N 1
ATOM 1972 C CA . MET A 1 274 ? 27.710 -16.875 -27.666 1.00 66.88 274 MET A CA 1
ATOM 1973 C C . MET A 1 274 ? 27.322 -17.771 -26.496 1.00 66.88 274 MET A C 1
ATOM 1975 O O . MET A 1 274 ? 26.858 -18.900 -26.662 1.00 66.88 274 MET A O 1
ATOM 1979 N N . ARG A 1 275 ? 27.488 -17.249 -25.281 1.00 68.38 275 ARG A N 1
ATOM 1980 C CA . ARG A 1 275 ? 26.967 -17.901 -24.086 1.00 68.38 275 ARG A CA 1
ATOM 1981 C C . ARG A 1 275 ? 25.442 -17.872 -24.171 1.00 68.38 275 ARG A C 1
ATOM 1983 O O . ARG A 1 275 ? 24.853 -16.796 -24.098 1.00 68.38 275 ARG A O 1
ATOM 1990 N N . ARG A 1 276 ? 24.804 -19.041 -24.310 1.00 62.44 276 ARG A N 1
ATOM 1991 C CA . ARG A 1 276 ? 23.350 -19.153 -24.135 1.00 62.44 276 ARG A CA 1
ATOM 1992 C C . ARG A 1 276 ? 23.027 -18.696 -22.722 1.00 62.44 276 ARG A C 1
ATOM 1994 O O . ARG A 1 276 ? 23.357 -19.373 -21.749 1.00 62.44 276 ARG A O 1
ATOM 2001 N N . ALA A 1 277 ? 22.414 -17.533 -22.609 1.00 61.88 277 ALA A N 1
ATOM 2002 C CA . ALA A 1 277 ? 21.817 -17.124 -21.365 1.00 61.88 277 ALA A CA 1
ATOM 2003 C C . ALA A 1 277 ? 20.464 -17.857 -21.298 1.00 61.88 277 ALA A C 1
ATOM 2005 O O . ALA A 1 277 ? 19.582 -17.647 -22.131 1.00 61.88 277 ALA A O 1
ATOM 2006 N N . ALA A 1 278 ? 20.350 -18.842 -20.406 1.00 65.25 278 ALA A N 1
ATOM 2007 C CA . ALA A 1 278 ? 19.127 -19.625 -20.273 1.00 65.25 278 ALA A CA 1
ATOM 2008 C C . ALA A 1 278 ? 17.989 -18.730 -19.757 1.00 65.25 278 ALA A C 1
ATOM 2010 O O . ALA A 1 278 ? 18.182 -17.993 -18.794 1.00 65.25 278 ALA A O 1
ATOM 2011 N N . GLY A 1 279 ? 16.807 -18.825 -20.374 1.00 67.44 279 GLY A N 1
ATOM 2012 C CA . GLY A 1 279 ? 15.593 -18.165 -19.882 1.00 67.44 279 GLY A CA 1
ATOM 2013 C C . GLY A 1 279 ? 15.377 -16.714 -20.324 1.00 67.44 279 GLY A C 1
ATOM 2014 O O . GLY A 1 279 ? 14.513 -16.060 -19.749 1.00 67.44 279 GLY A O 1
ATOM 2015 N N . HIS A 1 280 ? 16.109 -16.213 -21.324 1.00 78.50 280 HIS A N 1
ATOM 2016 C CA . HIS A 1 280 ? 15.827 -14.900 -21.914 1.00 78.50 280 HIS A CA 1
ATOM 2017 C C . HIS A 1 280 ? 14.884 -15.020 -23.111 1.00 78.50 280 HIS A C 1
ATOM 2019 O O . HIS A 1 280 ? 15.057 -15.887 -23.969 1.00 78.50 280 HIS A O 1
ATOM 2025 N N . GLU A 1 281 ? 13.896 -14.133 -23.177 1.00 85.44 281 GLU A N 1
ATOM 2026 C CA . GLU A 1 281 ? 12.969 -14.053 -24.305 1.00 85.44 281 GLU A CA 1
ATOM 2027 C C . GLU A 1 281 ? 13.564 -13.200 -25.445 1.00 85.44 281 GLU A C 1
ATOM 2029 O O . GLU A 1 281 ? 14.309 -12.252 -25.170 1.00 85.44 281 GLU A O 1
ATOM 2034 N N . PRO A 1 282 ? 13.214 -13.457 -26.724 1.00 87.94 282 PRO A N 1
ATOM 2035 C CA . PRO A 1 282 ? 13.778 -12.721 -27.858 1.00 87.94 282 PRO A CA 1
ATOM 2036 C C . PRO A 1 282 ? 13.733 -11.187 -27.724 1.00 87.94 282 PRO A C 1
ATOM 2038 O O . PRO A 1 282 ? 14.754 -10.553 -27.991 1.00 87.94 282 PRO A O 1
ATOM 2041 N N . PRO A 1 283 ? 12.640 -10.544 -27.251 1.00 89.12 283 PRO A N 1
ATOM 2042 C CA . PRO A 1 283 ? 12.603 -9.085 -27.106 1.00 89.12 283 PRO A CA 1
ATOM 2043 C C . PRO A 1 283 ? 13.657 -8.529 -26.151 1.00 89.12 283 PRO A C 1
ATOM 2045 O O . PRO A 1 283 ? 14.146 -7.419 -26.359 1.00 89.12 283 PRO A O 1
ATOM 2048 N N . GLU A 1 284 ? 14.012 -9.280 -25.109 1.00 89.62 284 GLU A N 1
ATOM 2049 C CA . GLU A 1 284 ? 15.077 -8.893 -24.191 1.00 89.62 284 GLU A CA 1
ATOM 2050 C C . GLU A 1 284 ? 16.428 -8.895 -24.909 1.00 89.62 284 GLU A C 1
ATOM 2052 O O . GLU A 1 284 ? 17.120 -7.878 -24.900 1.00 89.62 284 GLU A O 1
ATOM 2057 N N . ILE A 1 285 ? 16.754 -9.996 -25.595 1.00 89.38 285 ILE A N 1
ATOM 2058 C CA . ILE A 1 285 ? 18.019 -10.178 -26.321 1.00 89.38 285 ILE A CA 1
ATOM 2059 C C . ILE A 1 285 ? 18.173 -9.111 -27.404 1.00 89.38 285 ILE A C 1
ATOM 2061 O O . ILE A 1 285 ? 19.184 -8.413 -27.446 1.00 89.38 285 ILE A O 1
ATOM 2065 N N . TRP A 1 286 ? 17.157 -8.945 -28.250 1.00 89.62 286 TRP A N 1
ATOM 2066 C CA . TRP A 1 286 ? 17.178 -7.962 -29.329 1.00 89.62 286 TRP A CA 1
ATOM 2067 C C . TRP A 1 286 ? 17.326 -6.541 -28.801 1.00 89.62 286 TRP A C 1
ATOM 2069 O O . TRP A 1 286 ? 18.142 -5.779 -29.312 1.00 89.62 286 TRP A O 1
ATOM 2079 N N . THR A 1 287 ? 16.615 -6.199 -27.726 1.00 90.06 287 THR A N 1
ATOM 2080 C CA . THR A 1 287 ? 16.755 -4.872 -27.122 1.00 90.06 287 THR A CA 1
ATOM 2081 C C . THR A 1 287 ? 18.138 -4.685 -26.498 1.00 90.06 287 THR A C 1
ATOM 2083 O O . THR A 1 287 ? 18.719 -3.613 -26.648 1.00 90.06 287 THR A O 1
ATOM 2086 N N . THR A 1 288 ? 18.705 -5.701 -25.841 1.00 90.12 288 THR A N 1
ATOM 2087 C CA . THR A 1 288 ? 20.078 -5.652 -25.307 1.00 90.12 288 THR A CA 1
ATOM 2088 C C . THR A 1 288 ? 21.089 -5.422 -26.429 1.00 90.12 288 THR A C 1
ATOM 2090 O O . THR A 1 288 ? 21.963 -4.571 -26.295 1.00 90.12 288 THR A O 1
ATOM 2093 N N . ILE A 1 289 ? 20.944 -6.116 -27.561 1.00 89.56 289 ILE A N 1
ATOM 2094 C CA . ILE A 1 289 ? 21.804 -5.937 -28.738 1.00 89.56 289 ILE A CA 1
ATOM 2095 C C . ILE A 1 289 ? 21.674 -4.517 -29.297 1.00 89.56 289 ILE A C 1
ATOM 2097 O O . ILE A 1 289 ? 22.679 -3.847 -29.519 1.00 89.56 289 ILE A O 1
ATOM 2101 N N . GLU A 1 290 ? 20.447 -4.036 -29.507 1.00 89.38 290 GLU A N 1
ATOM 2102 C CA . GLU A 1 290 ? 20.210 -2.725 -30.117 1.00 89.38 290 GLU A CA 1
ATOM 2103 C C . GLU A 1 290 ? 20.580 -1.547 -29.210 1.00 89.38 290 GLU A C 1
ATOM 2105 O O . GLU A 1 290 ? 20.853 -0.456 -29.712 1.00 89.38 290 GLU A O 1
ATOM 2110 N N . THR A 1 291 ? 20.539 -1.729 -27.890 1.00 87.25 291 THR A N 1
ATOM 2111 C CA . THR A 1 291 ? 20.852 -0.670 -26.916 1.00 87.25 291 THR A CA 1
ATOM 2112 C C . THR A 1 291 ? 22.274 -0.759 -26.366 1.00 87.25 291 THR A C 1
ATOM 2114 O O . THR A 1 291 ? 22.786 0.232 -25.850 1.00 87.25 291 THR A O 1
ATOM 2117 N N . GLY A 1 292 ? 22.916 -1.927 -26.455 1.00 88.62 292 GLY A N 1
ATOM 2118 C CA . GLY A 1 292 ? 24.234 -2.195 -25.880 1.00 88.62 292 GLY A CA 1
ATOM 2119 C C . GLY A 1 292 ? 24.267 -2.245 -24.346 1.00 88.62 292 GLY A C 1
ATOM 2120 O O . GLY A 1 292 ? 25.354 -2.275 -23.774 1.00 88.62 292 GLY A O 1
ATOM 2121 N N . VAL A 1 293 ? 23.113 -2.245 -23.671 1.00 87.25 293 VAL A N 1
ATOM 2122 C CA . VAL A 1 293 ? 23.000 -2.287 -22.199 1.00 87.25 293 VAL A CA 1
ATOM 2123 C C . VAL A 1 293 ? 22.163 -3.493 -21.757 1.00 87.25 293 VAL A C 1
ATOM 2125 O O . VAL A 1 293 ? 21.389 -4.008 -22.558 1.00 87.25 293 VAL A O 1
ATOM 2128 N N . PRO A 1 294 ? 22.280 -3.985 -20.509 1.00 88.31 294 PRO A N 1
ATOM 2129 C CA . PRO A 1 294 ? 21.502 -5.138 -20.053 1.00 88.31 294 PRO A CA 1
ATOM 2130 C C . PRO A 1 294 ? 20.014 -4.815 -19.824 1.00 88.31 294 PRO A C 1
ATOM 2132 O O . PRO A 1 294 ? 19.621 -3.665 -19.617 1.00 88.31 294 PRO A O 1
ATOM 2135 N N . ALA A 1 295 ? 19.182 -5.857 -19.736 1.00 87.38 295 ALA A N 1
ATOM 2136 C CA . ALA A 1 295 ? 17.735 -5.757 -19.508 1.00 87.38 295 ALA A CA 1
ATOM 2137 C C . ALA A 1 295 ? 17.317 -5.010 -18.239 1.00 87.38 295 ALA A C 1
ATOM 2139 O O . ALA A 1 295 ? 16.265 -4.366 -18.203 1.00 87.38 295 ALA A O 1
ATOM 2140 N N . ALA A 1 296 ? 18.149 -5.055 -17.196 1.00 83.12 296 ALA A N 1
ATOM 2141 C CA . ALA A 1 296 ? 17.948 -4.254 -15.993 1.00 83.12 296 ALA A CA 1
ATOM 2142 C C . ALA A 1 296 ? 17.978 -2.742 -16.291 1.00 83.12 296 ALA A C 1
ATOM 2144 O O . ALA A 1 296 ? 17.268 -1.976 -15.643 1.00 83.12 296 ALA A O 1
ATOM 2145 N N . GLU A 1 297 ? 18.752 -2.322 -17.294 1.00 83.56 297 GLU A N 1
ATOM 2146 C CA . GLU A 1 297 ? 18.926 -0.922 -17.681 1.00 83.56 297 GLU A CA 1
ATOM 2147 C C . GLU A 1 297 ? 17.933 -0.478 -18.755 1.00 83.56 297 GLU A C 1
ATOM 2149 O O . GLU A 1 297 ? 17.334 0.587 -18.602 1.00 83.56 297 GLU A O 1
ATOM 2154 N N . HIS A 1 298 ? 17.695 -1.273 -19.807 1.00 86.00 298 HIS A N 1
ATOM 2155 C CA . HIS A 1 298 ? 16.729 -0.901 -20.853 1.00 86.00 298 HIS A CA 1
ATOM 2156 C C . HIS A 1 298 ? 15.272 -1.250 -20.512 1.00 86.00 298 HIS A C 1
ATOM 2158 O O . HIS A 1 298 ? 14.372 -0.695 -21.130 1.00 86.00 298 HIS A O 1
ATOM 2164 N N . GLY A 1 299 ? 15.006 -2.124 -19.535 1.00 83.38 299 GLY A N 1
ATOM 2165 C CA . GLY A 1 299 ? 13.662 -2.385 -18.992 1.00 83.38 299 GLY A CA 1
ATOM 2166 C C . GLY A 1 299 ? 12.791 -3.388 -19.762 1.00 83.38 299 GLY A C 1
ATOM 2167 O O . GLY A 1 299 ? 11.695 -3.705 -19.305 1.00 83.38 299 GLY A O 1
ATOM 2168 N N . VAL A 1 300 ? 13.272 -3.925 -20.886 1.00 88.00 300 VAL A N 1
ATOM 2169 C CA . VAL A 1 300 ? 12.568 -4.951 -21.680 1.00 88.00 300 VAL A CA 1
ATOM 2170 C C . VAL A 1 300 ? 13.029 -6.325 -21.210 1.00 88.00 300 VAL A C 1
ATOM 2172 O O . VAL A 1 300 ? 14.210 -6.624 -21.314 1.00 88.00 300 VAL A O 1
ATOM 2175 N N . ARG A 1 301 ? 12.111 -7.142 -20.688 1.00 86.75 301 ARG A N 1
ATOM 2176 C CA . ARG A 1 301 ? 12.403 -8.495 -20.165 1.00 86.75 301 ARG A CA 1
ATOM 2177 C C . ARG A 1 301 ? 11.606 -9.608 -20.843 1.00 86.75 301 ARG A C 1
ATOM 2179 O O . ARG A 1 301 ? 11.716 -10.765 -20.464 1.00 86.75 301 ARG A O 1
ATOM 2186 N N . GLY A 1 302 ? 10.743 -9.250 -21.788 1.00 86.75 302 GLY A N 1
ATOM 2187 C CA . GLY A 1 302 ? 9.869 -10.220 -22.423 1.00 86.75 302 GLY A CA 1
ATOM 2188 C C . GLY A 1 302 ? 8.907 -9.636 -23.443 1.00 86.75 302 GLY A C 1
ATOM 2189 O O . GLY A 1 302 ? 8.834 -8.419 -23.639 1.00 86.75 302 GLY A O 1
ATOM 2190 N N . VAL A 1 303 ? 8.165 -10.533 -24.087 1.00 83.94 303 VAL A N 1
ATOM 2191 C CA . VAL A 1 303 ? 7.157 -10.266 -25.123 1.00 83.94 303 VAL A CA 1
ATOM 2192 C C . VAL A 1 303 ? 5.962 -9.523 -24.544 1.00 83.94 303 VAL A C 1
ATOM 2194 O O . VAL A 1 303 ? 5.357 -8.704 -25.232 1.00 83.94 303 VAL A O 1
ATOM 2197 N N . GLY A 1 304 ? 5.637 -9.783 -23.280 1.00 84.50 304 GLY A N 1
ATOM 2198 C CA . GLY A 1 304 ? 4.491 -9.209 -22.598 1.00 84.50 304 GLY A CA 1
ATOM 2199 C C . GLY A 1 304 ? 4.867 -8.184 -21.536 1.00 84.50 304 GLY A C 1
ATOM 2200 O O . GLY A 1 304 ? 5.674 -8.456 -20.650 1.00 84.50 304 GLY A O 1
ATOM 2201 N N . ALA A 1 305 ? 4.187 -7.045 -21.558 1.00 86.12 305 ALA A N 1
ATOM 2202 C CA . ALA A 1 305 ? 4.021 -6.178 -20.407 1.00 86.12 305 ALA A CA 1
ATOM 2203 C C . ALA A 1 305 ? 2.606 -6.357 -19.845 1.00 86.12 305 ALA A C 1
ATOM 2205 O O . ALA A 1 305 ? 1.653 -6.643 -20.572 1.00 86.12 305 ALA A O 1
ATOM 2206 N N . GLU A 1 306 ? 2.443 -6.200 -18.539 1.00 87.19 306 GLU A N 1
ATOM 2207 C CA . GLU A 1 306 ? 1.131 -6.356 -17.922 1.00 87.19 306 GLU A CA 1
ATOM 2208 C C . GLU A 1 306 ? 0.401 -5.022 -17.834 1.00 87.19 306 GLU A C 1
ATOM 2210 O O . GLU A 1 306 ? 0.951 -4.014 -17.386 1.00 87.19 306 GLU A O 1
ATOM 2215 N N . ARG A 1 307 ? -0.878 -5.029 -18.202 1.00 91.00 307 ARG A N 1
ATOM 2216 C CA . ARG A 1 307 ? -1.756 -3.867 -18.118 1.00 91.00 307 ARG A CA 1
ATOM 2217 C C . ARG A 1 307 ? -2.966 -4.173 -17.248 1.00 91.00 307 ARG A C 1
ATOM 2219 O O . ARG A 1 307 ? -3.700 -5.131 -17.500 1.00 91.00 307 ARG A O 1
ATOM 2226 N N . LEU A 1 308 ? -3.178 -3.340 -16.233 1.00 92.50 308 LEU A N 1
ATOM 2227 C CA . LEU A 1 308 ? -4.372 -3.415 -15.395 1.00 92.50 308 LEU A CA 1
ATOM 2228 C C . LEU A 1 308 ? -5.604 -2.926 -16.175 1.00 92.50 308 LEU A C 1
ATOM 2230 O O . LEU A 1 308 ? -5.471 -2.054 -17.037 1.00 92.50 308 LEU A O 1
ATOM 2234 N N . PRO A 1 309 ? -6.810 -3.448 -15.886 1.00 94.06 309 PRO A N 1
ATOM 2235 C CA . PRO A 1 309 ? -8.042 -2.936 -16.478 1.00 94.06 309 PRO A CA 1
ATOM 2236 C C . PRO A 1 309 ? -8.162 -1.416 -16.314 1.00 94.06 309 PRO A C 1
ATOM 2238 O O . PRO A 1 309 ? -7.860 -0.883 -15.254 1.00 94.06 309 PRO A O 1
ATOM 2241 N N . GLY A 1 310 ? -8.565 -0.713 -17.374 1.00 94.00 310 GLY A N 1
ATOM 2242 C CA . GLY A 1 310 ? -8.757 0.744 -17.371 1.00 94.00 310 GLY A CA 1
ATOM 2243 C C . GLY A 1 310 ? -7.482 1.600 -17.329 1.00 94.00 310 GLY A C 1
ATOM 2244 O O . GLY A 1 310 ? -7.561 2.775 -17.672 1.00 94.00 310 GLY A O 1
ATOM 2245 N N . VAL A 1 311 ? -6.323 1.043 -16.963 1.00 92.56 311 VAL A N 1
ATOM 2246 C CA . VAL A 1 311 ? -5.026 1.734 -17.049 1.00 92.56 311 VAL A CA 1
ATOM 2247 C C . VAL A 1 311 ? -4.523 1.582 -18.482 1.00 92.56 311 VAL A C 1
ATOM 2249 O O . VAL A 1 311 ? -4.376 0.462 -18.965 1.00 92.56 311 VAL A O 1
ATOM 2252 N N . ALA A 1 312 ? -4.294 2.684 -19.193 1.00 91.00 312 ALA A N 1
ATOM 2253 C CA . ALA A 1 312 ? -3.886 2.658 -20.598 1.00 91.00 312 ALA A CA 1
ATOM 2254 C C . ALA A 1 312 ? -2.451 2.137 -20.763 1.00 91.00 312 ALA A C 1
ATOM 2256 O O . ALA A 1 312 ? -2.165 1.355 -21.679 1.00 91.00 312 ALA A O 1
ATOM 2257 N N . THR A 1 313 ? -1.582 2.535 -19.838 1.00 89.31 313 THR A N 1
ATOM 2258 C CA . THR A 1 313 ? -0.153 2.233 -19.844 1.00 89.31 313 THR A CA 1
ATOM 2259 C C . THR A 1 313 ? 0.163 0.935 -19.088 1.00 89.31 313 THR A C 1
ATOM 2261 O O . THR A 1 313 ? -0.305 0.742 -17.963 1.00 89.31 313 THR A O 1
ATOM 2264 N N . PRO A 1 314 ? 0.969 0.025 -19.665 1.00 88.94 314 PRO A N 1
ATOM 2265 C CA . PRO A 1 314 ? 1.412 -1.169 -18.957 1.00 88.94 314 PRO A CA 1
ATOM 2266 C C . PRO A 1 314 ? 2.347 -0.818 -17.792 1.00 88.94 314 PRO A C 1
ATOM 2268 O O . PRO A 1 314 ? 3.168 0.092 -17.884 1.00 88.94 314 PRO A O 1
ATOM 2271 N N . LEU A 1 315 ? 2.243 -1.570 -16.699 1.00 86.81 315 LEU A N 1
ATOM 2272 C CA . LEU A 1 315 ? 3.118 -1.415 -15.541 1.00 86.81 315 LEU A CA 1
ATOM 2273 C C . LEU A 1 315 ? 4.428 -2.173 -15.776 1.00 86.81 315 LEU A C 1
ATOM 2275 O O . LEU A 1 315 ? 4.423 -3.355 -16.129 1.00 86.81 315 LEU A O 1
ATOM 2279 N N . ARG A 1 316 ? 5.562 -1.514 -15.527 1.00 81.12 316 ARG A N 1
ATOM 2280 C CA . ARG A 1 316 ? 6.891 -2.129 -15.575 1.00 81.12 316 ARG A CA 1
ATOM 2281 C C . ARG A 1 316 ? 6.982 -3.246 -14.534 1.00 81.12 316 ARG A C 1
ATOM 2283 O O . ARG A 1 316 ? 6.645 -3.067 -13.361 1.00 81.12 316 ARG A O 1
ATOM 2290 N N . ALA A 1 317 ? 7.451 -4.415 -14.960 1.00 76.81 317 ALA A N 1
ATOM 2291 C CA . ALA A 1 317 ? 7.610 -5.562 -14.075 1.00 76.81 317 ALA A CA 1
ATOM 2292 C C . ALA A 1 317 ? 8.584 -5.238 -12.928 1.00 76.81 317 ALA A C 1
ATOM 2294 O O . ALA A 1 317 ? 9.679 -4.727 -13.154 1.00 76.81 317 ALA A O 1
ATOM 2295 N N . GLY A 1 318 ? 8.173 -5.530 -11.690 1.00 75.38 318 GLY A N 1
ATOM 2296 C CA . GLY A 1 318 ? 8.977 -5.268 -10.490 1.00 75.38 318 GLY A CA 1
ATOM 2297 C C . GLY A 1 318 ? 9.042 -3.800 -10.051 1.00 75.38 318 GLY A C 1
ATOM 2298 O O . GLY A 1 318 ? 9.647 -3.520 -9.021 1.00 75.38 318 GLY A O 1
ATOM 2299 N N . ALA A 1 319 ? 8.405 -2.876 -10.776 1.00 72.50 319 ALA A N 1
ATOM 2300 C CA . ALA A 1 319 ? 8.374 -1.461 -10.425 1.00 72.50 319 ALA A CA 1
ATOM 2301 C C . ALA A 1 319 ? 7.290 -1.150 -9.373 1.00 72.50 319 ALA A C 1
ATOM 2303 O O . ALA A 1 319 ? 6.169 -1.661 -9.434 1.00 72.50 319 ALA A O 1
ATOM 2304 N N . GLY A 1 320 ? 7.605 -0.264 -8.424 1.00 78.25 320 GLY A N 1
ATOM 2305 C CA . GLY A 1 320 ? 6.653 0.232 -7.424 1.00 78.25 320 GLY A CA 1
ATOM 2306 C C . GLY A 1 320 ? 6.309 -0.785 -6.319 1.00 78.25 320 GLY A C 1
ATOM 2307 O O . GLY A 1 320 ? 7.154 -1.600 -5.939 1.00 78.25 320 GLY A O 1
ATOM 2308 N N . PRO A 1 321 ? 5.089 -0.741 -5.743 1.00 79.75 321 PRO A N 1
ATOM 2309 C CA . PRO A 1 321 ? 4.704 -1.588 -4.615 1.00 79.75 321 PRO A CA 1
ATOM 2310 C C . PRO A 1 321 ? 4.386 -3.017 -5.057 1.00 79.75 321 PRO A C 1
ATOM 2312 O O . PRO A 1 321 ? 3.233 -3.440 -5.049 1.00 79.75 321 PRO A O 1
ATOM 2315 N N . ALA A 1 322 ? 5.424 -3.779 -5.418 1.00 81.31 322 ALA A N 1
ATOM 2316 C CA . ALA A 1 322 ? 5.311 -5.103 -6.032 1.00 81.31 322 ALA A CA 1
ATOM 2317 C C . ALA A 1 322 ? 4.315 -6.061 -5.337 1.00 81.31 322 ALA A C 1
ATOM 2319 O O . ALA A 1 322 ? 3.521 -6.667 -6.052 1.00 81.31 322 ALA A O 1
ATOM 2320 N N . PRO A 1 323 ? 4.247 -6.168 -3.990 1.00 84.06 323 PRO A N 1
ATOM 2321 C CA . PRO A 1 323 ? 3.240 -7.009 -3.334 1.00 84.06 323 PRO A CA 1
ATOM 2322 C C . PRO A 1 323 ? 1.796 -6.547 -3.572 1.00 84.06 323 PRO A C 1
ATOM 2324 O O . PRO A 1 323 ? 0.902 -7.371 -3.734 1.00 84.06 323 PRO A O 1
ATOM 2327 N N . LEU A 1 324 ? 1.555 -5.235 -3.623 1.00 83.56 324 LEU A N 1
ATOM 2328 C CA . LEU A 1 324 ? 0.224 -4.682 -3.879 1.00 83.56 324 LEU A CA 1
ATOM 2329 C C . LEU A 1 324 ? -0.132 -4.735 -5.358 1.00 83.56 324 LEU A C 1
ATOM 2331 O O . LEU A 1 324 ? -1.281 -4.991 -5.687 1.00 83.56 324 LEU A O 1
ATOM 2335 N N . VAL A 1 325 ? 0.842 -4.556 -6.250 1.00 83.69 325 VAL A N 1
ATOM 2336 C CA . VAL A 1 325 ? 0.643 -4.810 -7.680 1.00 83.69 325 VAL A CA 1
ATOM 2337 C C . VAL A 1 325 ? 0.299 -6.286 -7.898 1.00 83.69 325 VAL A C 1
ATOM 2339 O O . VAL A 1 325 ? -0.646 -6.579 -8.619 1.00 83.69 325 VAL A O 1
ATOM 2342 N N . ALA A 1 326 ? 0.971 -7.216 -7.213 1.00 85.88 326 ALA A N 1
ATOM 2343 C CA . ALA A 1 326 ? 0.619 -8.636 -7.235 1.00 85.88 326 ALA A CA 1
ATOM 2344 C C . ALA A 1 326 ? -0.798 -8.900 -6.699 1.00 85.88 326 ALA A C 1
ATOM 2346 O O . ALA A 1 326 ? -1.554 -9.646 -7.316 1.00 85.88 326 ALA A O 1
ATOM 2347 N N . ALA A 1 327 ? -1.196 -8.238 -5.609 1.00 87.00 327 ALA A N 1
ATOM 2348 C CA . ALA A 1 327 ? -2.567 -8.308 -5.108 1.00 87.00 327 ALA A CA 1
ATOM 2349 C C . ALA A 1 327 ? -3.584 -7.751 -6.122 1.00 87.00 327 ALA A C 1
ATOM 2351 O O . ALA A 1 327 ? -4.626 -8.364 -6.338 1.00 87.00 327 ALA A O 1
ATOM 2352 N N . LEU A 1 328 ? -3.276 -6.636 -6.798 1.00 88.94 328 LEU A N 1
ATOM 2353 C CA . LEU A 1 328 ? -4.117 -6.110 -7.878 1.00 88.94 328 LEU A CA 1
ATOM 2354 C C . LEU A 1 328 ? -4.226 -7.096 -9.036 1.00 88.94 328 LEU A C 1
ATOM 2356 O O . LEU A 1 328 ? -5.326 -7.276 -9.529 1.00 88.94 328 LEU A O 1
ATOM 2360 N N . ARG A 1 329 ? -3.141 -7.765 -9.438 1.00 86.69 329 ARG A N 1
ATOM 2361 C CA . ARG A 1 329 ? -3.171 -8.797 -10.494 1.00 86.69 329 ARG A CA 1
ATOM 2362 C C . ARG A 1 329 ? -4.056 -9.981 -10.126 1.00 86.69 329 ARG A C 1
ATOM 2364 O O . ARG A 1 329 ? -4.696 -10.561 -10.993 1.00 86.69 329 ARG A O 1
ATOM 2371 N N . PHE A 1 330 ? -4.073 -10.346 -8.847 1.00 89.25 330 PHE A N 1
ATOM 2372 C CA . PHE A 1 330 ? -4.939 -11.409 -8.354 1.00 89.25 330 PHE A CA 1
ATOM 2373 C C . PHE A 1 330 ? -6.419 -10.998 -8.383 1.00 89.25 330 PHE A C 1
ATOM 2375 O O . PHE A 1 330 ? -7.271 -11.795 -8.760 1.00 89.25 330 PHE A O 1
ATOM 2382 N N . LEU A 1 331 ? -6.731 -9.755 -8.001 1.00 91.00 331 LEU A N 1
ATOM 2383 C CA . LEU A 1 331 ? -8.112 -9.260 -7.918 1.00 91.00 331 LEU A CA 1
ATOM 2384 C C . LEU A 1 331 ? -8.677 -8.762 -9.252 1.00 91.00 331 LEU A C 1
ATOM 2386 O O . LEU A 1 331 ? -9.884 -8.817 -9.474 1.00 91.00 331 LEU A O 1
ATOM 2390 N N . LEU A 1 332 ? -7.819 -8.230 -10.114 1.00 91.62 332 LEU A N 1
ATOM 2391 C CA . LEU A 1 332 ? -8.160 -7.642 -11.399 1.00 91.62 332 LEU A CA 1
ATOM 2392 C C . LEU A 1 332 ? -7.425 -8.436 -12.481 1.00 91.62 332 LEU A C 1
ATOM 2394 O O . LEU A 1 332 ? -6.193 -8.426 -12.483 1.00 91.62 332 LEU A O 1
ATOM 2398 N N . PRO A 1 333 ? -8.137 -9.086 -13.420 1.00 88.94 333 PRO A N 1
ATOM 2399 C CA . PRO A 1 333 ? -7.507 -9.874 -14.471 1.00 88.94 333 PRO A CA 1
ATOM 2400 C C . PRO A 1 333 ? -6.659 -8.959 -15.362 1.00 88.94 333 PRO A C 1
ATOM 2402 O O . PRO A 1 333 ? -7.174 -8.256 -16.239 1.00 88.94 333 PRO A O 1
ATOM 2405 N N . ALA A 1 334 ? -5.353 -8.936 -15.097 1.00 89.19 334 ALA A N 1
ATOM 2406 C CA . ALA A 1 334 ? -4.392 -8.179 -15.878 1.00 89.19 334 ALA A CA 1
ATOM 2407 C C . ALA A 1 334 ? -4.324 -8.762 -17.292 1.00 89.19 334 ALA A C 1
ATOM 2409 O O . ALA A 1 334 ? -4.377 -9.976 -17.491 1.00 89.19 334 ALA A O 1
ATOM 2410 N N . ARG A 1 335 ? -4.219 -7.887 -18.291 1.00 88.88 335 ARG A N 1
ATOM 2411 C CA . ARG A 1 335 ? -4.025 -8.300 -19.681 1.00 88.88 335 ARG A CA 1
ATOM 2412 C C . ARG A 1 335 ? -2.553 -8.192 -20.026 1.00 88.88 335 ARG A C 1
ATOM 2414 O O . ARG A 1 335 ? -1.949 -7.142 -19.808 1.00 88.88 335 ARG A O 1
ATOM 2421 N N . THR A 1 336 ? -2.008 -9.242 -20.618 1.00 87.56 336 THR A N 1
ATOM 2422 C CA . THR A 1 336 ? -0.701 -9.176 -21.265 1.00 87.56 336 THR A CA 1
ATOM 2423 C C . THR A 1 336 ? -0.845 -8.379 -22.557 1.00 87.56 336 THR A C 1
ATOM 2425 O O . THR A 1 336 ? -1.686 -8.691 -23.400 1.00 87.56 336 THR A O 1
ATOM 2428 N N . VAL A 1 337 ? -0.057 -7.321 -22.699 1.00 87.88 337 VAL A N 1
ATOM 2429 C CA . VAL A 1 337 ? 0.060 -6.523 -23.921 1.00 87.88 337 VAL A CA 1
ATOM 2430 C C . VAL A 1 337 ? 1.481 -6.637 -24.458 1.00 87.88 337 VAL A C 1
ATOM 2432 O O . VAL A 1 337 ? 2.397 -6.797 -23.657 1.00 87.88 337 VAL A O 1
ATOM 2435 N N . PRO A 1 338 ? 1.703 -6.550 -25.778 1.00 85.44 338 PRO A N 1
ATOM 2436 C CA . PRO A 1 338 ? 3.053 -6.567 -26.325 1.00 85.44 338 PRO A CA 1
ATOM 2437 C C . PRO A 1 338 ? 3.923 -5.476 -25.693 1.00 85.44 338 PRO A C 1
ATOM 2439 O O . PRO A 1 338 ? 3.484 -4.327 -25.566 1.00 85.44 338 PRO A O 1
ATOM 2442 N N . THR A 1 339 ? 5.151 -5.816 -25.307 1.00 81.94 339 THR A N 1
ATOM 2443 C CA . THR A 1 339 ? 6.133 -4.818 -24.876 1.00 81.94 339 THR A CA 1
ATOM 2444 C C . THR A 1 339 ? 6.460 -3.926 -26.068 1.00 81.94 339 THR A C 1
ATOM 2446 O O . THR A 1 339 ? 7.026 -4.375 -27.061 1.00 81.94 339 THR A O 1
ATOM 2449 N N . THR A 1 340 ? 6.071 -2.656 -25.995 1.00 75.06 340 THR A N 1
ATOM 2450 C CA . THR A 1 340 ? 6.380 -1.663 -27.032 1.00 75.06 340 THR A CA 1
ATOM 2451 C C . THR A 1 340 ? 7.641 -0.883 -26.664 1.00 75.06 340 THR A C 1
ATOM 2453 O O . THR A 1 340 ? 8.080 -0.906 -25.511 1.00 75.06 340 THR A O 1
ATOM 2456 N N . GLY A 1 341 ? 8.193 -0.125 -27.619 1.00 68.38 341 GLY A N 1
ATOM 2457 C CA . GLY A 1 341 ? 9.321 0.784 -27.367 1.00 68.38 341 GLY A CA 1
ATOM 2458 C C . GLY A 1 341 ? 9.069 1.784 -26.228 1.00 68.38 341 GLY A C 1
ATOM 2459 O O . GLY A 1 341 ? 10.017 2.229 -25.593 1.00 68.38 341 GLY A O 1
ATOM 2460 N N . ALA A 1 342 ? 7.804 2.063 -25.887 1.00 68.00 342 ALA A N 1
ATOM 2461 C CA . ALA A 1 342 ? 7.446 2.908 -24.751 1.00 68.00 342 ALA A CA 1
ATOM 2462 C C . ALA A 1 342 ? 7.901 2.323 -23.399 1.00 68.00 342 ALA A C 1
ATOM 2464 O O . ALA A 1 342 ? 8.199 3.072 -22.482 1.00 68.00 342 ALA A O 1
ATOM 2465 N N . GLY A 1 343 ? 8.013 0.999 -23.258 1.00 70.50 343 GLY A N 1
ATOM 2466 C CA . GLY A 1 343 ? 8.504 0.374 -22.022 1.00 70.50 343 GLY A CA 1
ATOM 2467 C C . GLY A 1 343 ? 10.015 0.513 -21.801 1.00 70.50 343 GLY A C 1
ATOM 2468 O O . GLY A 1 343 ? 10.515 0.118 -20.746 1.00 70.50 343 GLY A O 1
ATOM 2469 N N . ARG A 1 344 ? 10.746 1.041 -22.789 1.00 82.56 344 ARG A N 1
ATOM 2470 C CA . ARG A 1 344 ? 12.205 1.063 -22.814 1.00 82.56 344 ARG A CA 1
ATOM 2471 C C . ARG A 1 344 ? 12.767 2.379 -22.277 1.00 82.56 344 ARG A C 1
ATOM 2473 O O . ARG A 1 344 ? 12.316 3.458 -22.647 1.00 82.56 344 ARG A O 1
ATOM 2480 N N . SER A 1 345 ? 13.799 2.296 -21.439 1.00 76.31 345 SER A N 1
ATOM 2481 C CA . SER A 1 345 ? 14.483 3.467 -20.854 1.00 76.31 345 SER A CA 1
ATOM 2482 C C . SER A 1 345 ? 15.669 3.994 -21.672 1.00 76.31 345 SER A C 1
ATOM 2484 O O . SER A 1 345 ? 16.214 5.044 -21.341 1.00 76.31 345 SER A O 1
ATOM 2486 N N . VAL A 1 346 ? 16.078 3.284 -22.727 1.00 81.56 346 VAL A N 1
ATOM 2487 C CA . VAL A 1 346 ? 17.254 3.598 -23.556 1.00 81.56 346 VAL A CA 1
ATOM 2488 C C . VAL A 1 346 ? 16.869 3.600 -25.035 1.00 81.56 346 VAL A C 1
ATOM 2490 O O . VAL A 1 346 ? 16.023 2.814 -25.461 1.00 81.56 346 VAL A O 1
ATOM 2493 N N . ARG A 1 347 ? 17.468 4.491 -25.830 1.00 82.69 347 ARG A N 1
ATOM 2494 C CA . ARG A 1 347 ? 17.244 4.514 -27.281 1.00 82.69 347 ARG A CA 1
ATOM 2495 C C . ARG A 1 347 ? 17.929 3.332 -27.954 1.00 82.69 347 ARG A C 1
ATOM 2497 O O . ARG A 1 347 ? 19.024 2.940 -27.568 1.00 82.69 347 ARG A O 1
ATOM 2504 N N . THR A 1 348 ? 17.291 2.798 -28.979 1.00 86.00 348 THR A N 1
ATOM 2505 C CA . THR A 1 348 ? 17.861 1.749 -29.834 1.00 86.00 348 THR A CA 1
ATOM 2506 C C . THR A 1 348 ? 18.704 2.326 -30.951 1.00 86.00 348 THR A C 1
ATOM 2508 O O . THR A 1 348 ? 18.519 3.471 -31.367 1.00 86.00 348 THR A O 1
ATOM 2511 N N . LEU A 1 349 ? 19.616 1.510 -31.476 1.00 83.88 349 LEU A N 1
ATOM 2512 C CA . LEU A 1 349 ? 20.398 1.842 -32.660 1.00 83.88 349 LEU A CA 1
ATOM 2513 C C . LEU A 1 349 ? 19.506 2.275 -33.836 1.00 83.88 349 LEU A C 1
ATOM 2515 O O . LEU A 1 349 ? 19.816 3.260 -34.502 1.00 83.88 349 LEU A O 1
ATOM 2519 N N . SER A 1 350 ? 18.380 1.591 -34.057 1.00 81.25 350 SER A N 1
ATOM 2520 C CA . SER A 1 350 ? 17.410 1.919 -35.109 1.00 81.25 350 SER A CA 1
ATOM 2521 C C . SER A 1 350 ? 16.800 3.316 -34.929 1.00 81.25 350 SER A C 1
ATOM 2523 O O . SER A 1 350 ? 16.756 4.093 -35.884 1.00 81.25 350 SER A O 1
ATOM 2525 N N . GLU A 1 351 ? 16.431 3.697 -33.703 1.00 82.62 351 GLU A N 1
ATOM 2526 C CA . GLU A 1 351 ? 15.977 5.059 -33.382 1.00 82.62 351 GLU A CA 1
ATOM 2527 C C . GLU A 1 351 ? 17.079 6.106 -33.598 1.00 82.62 351 GLU A C 1
ATOM 2529 O O . GLU A 1 351 ? 16.817 7.173 -34.150 1.00 82.62 351 GLU A O 1
ATOM 2534 N N . ILE A 1 352 ? 18.321 5.813 -33.198 1.00 81.19 352 ILE A N 1
ATOM 2535 C CA . ILE A 1 352 ? 19.463 6.729 -33.361 1.00 81.19 352 ILE A CA 1
ATOM 2536 C C . ILE A 1 352 ? 19.768 6.969 -34.845 1.00 81.19 352 ILE A C 1
ATOM 2538 O O . ILE A 1 352 ? 19.994 8.110 -35.250 1.00 81.19 352 ILE A O 1
ATOM 2542 N N . ILE A 1 353 ? 19.751 5.913 -35.663 1.00 77.75 353 ILE A N 1
ATOM 2543 C CA . ILE A 1 353 ? 19.949 6.008 -37.116 1.00 77.75 353 ILE A CA 1
ATOM 2544 C C . ILE A 1 353 ? 18.792 6.782 -37.760 1.00 77.75 353 ILE A C 1
ATOM 2546 O O . ILE A 1 353 ? 19.035 7.657 -38.593 1.00 77.75 353 ILE A O 1
ATOM 2550 N N . GLY A 1 354 ? 17.549 6.511 -37.346 1.00 76.00 354 GLY A N 1
ATOM 2551 C CA . GLY A 1 354 ? 16.349 7.173 -37.862 1.00 76.00 354 GLY A CA 1
ATOM 2552 C C . GLY A 1 354 ? 16.335 8.688 -37.641 1.00 76.00 354 GLY A C 1
ATOM 2553 O O . GLY A 1 354 ? 15.880 9.421 -38.512 1.00 76.00 354 GLY A O 1
ATOM 2554 N N . LEU A 1 355 ? 16.921 9.184 -36.545 1.00 71.94 355 LEU A N 1
ATOM 2555 C CA . LEU A 1 355 ? 17.072 10.628 -36.293 1.00 71.94 355 LEU A CA 1
ATOM 2556 C C . LEU A 1 355 ? 17.963 11.345 -37.322 1.00 71.94 355 LEU A C 1
ATOM 2558 O O . LEU A 1 355 ? 17.920 12.570 -37.419 1.00 71.94 355 LEU A O 1
ATOM 2562 N N . LYS A 1 356 ? 18.790 10.601 -38.065 1.00 60.91 356 LYS A N 1
ATOM 2563 C CA . LYS A 1 356 ? 19.733 11.133 -39.056 1.00 60.91 356 LYS A CA 1
ATOM 2564 C C . LYS A 1 356 ? 19.178 11.130 -40.482 1.00 60.91 356 LYS A C 1
ATOM 2566 O O . LYS A 1 356 ? 19.748 11.800 -41.340 1.00 60.91 356 LYS A O 1
ATOM 2571 N N . ALA A 1 357 ? 18.110 10.377 -40.746 1.00 51.22 357 ALA A N 1
ATOM 2572 C CA . ALA A 1 357 ? 17.479 10.341 -42.055 1.00 51.22 357 ALA A CA 1
ATOM 2573 C C . ALA A 1 357 ? 16.495 11.521 -42.162 1.00 51.22 357 ALA A C 1
ATOM 2575 O O . ALA A 1 357 ? 15.444 11.474 -41.519 1.00 51.22 357 ALA A O 1
ATOM 2576 N N . PRO A 1 358 ? 16.773 12.583 -42.951 1.00 43.09 358 PRO A N 1
ATOM 2577 C CA . PRO A 1 358 ? 15.678 13.421 -43.423 1.00 43.09 358 PRO A CA 1
ATOM 2578 C C . PRO A 1 358 ? 14.685 12.476 -44.092 1.00 43.09 358 PRO A C 1
ATOM 2580 O O . PRO A 1 358 ? 15.109 11.572 -44.814 1.00 43.09 358 PRO A O 1
ATOM 2583 N N . SER A 1 359 ? 13.395 12.641 -43.800 1.00 40.56 359 SER A N 1
ATOM 2584 C CA . SER A 1 359 ? 12.322 11.925 -44.482 1.00 40.56 359 SER A CA 1
ATOM 2585 C C . SER A 1 359 ? 12.631 11.919 -45.974 1.00 40.56 359 SER A C 1
ATOM 2587 O O . SER A 1 359 ? 12.535 12.958 -46.632 1.00 40.56 359 SER A O 1
ATOM 2589 N N . VAL A 1 360 ? 13.074 10.777 -46.494 1.00 41.19 360 VAL A N 1
ATOM 2590 C CA . VAL A 1 360 ? 13.118 10.577 -47.932 1.00 41.19 360 VAL A CA 1
ATOM 2591 C C . VAL A 1 360 ? 11.649 10.566 -48.301 1.00 41.19 360 VAL A C 1
ATOM 2593 O O . VAL A 1 360 ? 10.930 9.642 -47.926 1.00 41.19 360 VAL A O 1
ATOM 2596 N N . ALA A 1 361 ? 11.191 11.677 -48.877 1.00 37.19 361 ALA A N 1
ATOM 2597 C CA . ALA A 1 361 ? 9.871 11.773 -49.461 1.00 37.19 361 ALA A CA 1
ATOM 2598 C C . ALA A 1 361 ? 9.726 10.577 -50.406 1.00 37.19 361 ALA A C 1
ATOM 2600 O O . ALA A 1 361 ? 10.490 10.453 -51.366 1.00 37.19 361 ALA A O 1
ATOM 2601 N N . VAL A 1 362 ? 8.835 9.662 -50.029 1.00 39.03 362 VAL A N 1
ATOM 2602 C CA . VAL A 1 362 ? 8.294 8.641 -50.923 1.00 39.03 362 VAL A CA 1
ATOM 2603 C C . VAL A 1 362 ? 7.310 9.338 -51.845 1.00 39.03 362 VAL A C 1
ATOM 2605 O O . VAL A 1 362 ? 6.527 10.166 -51.325 1.00 39.03 362 VAL A O 1
#

Sequence (362 aa):
MHPGDGVSGPGYDEVRLRLVERGYLQGRIERFVLADAARPGSPARRLLKSGLKAAVLGAPILGAFLAGAAVAANRPLLGAADALLLWLYFAVLAGAALLVLDLAVAAALAGLAGRRGAKAGDALTASLLVGLPTLAYLVLLMWKSEARTGLAGDLFFLVGALAATLLVSWLAGLVSLAGIIGRTGEVPDRRRRAAVLLLAALLPLVVLYLGVRGAVREPSAERSASSFAIAPGATRLLFVGVDGLDSALLEALEARGAVDHLLAGMARGAVFPMRRAAGHEPPEIWTTIETGVPAAEHGVRGVGAERLPGVATPLRAGAGPAPLVAALRFLLPARTVPTTGAGRSVRTLSEIIGLKAPSVAV

pLDDT: mean 84.43, std 12.9, range [37.19, 98.0]